Protein AF-A0A017RXI1-F1 (afdb_monomer_lite)

Radius of gyration: 31.97 Å; chains: 1; bounding box: 66×65×91 Å

Secondary structure (DSSP, 8-state):
--HHHHHHHHHHTT--HHHHHHTT--HHHHHHHHHHHHHTT-------------------------------SHHHHHHHHHHHHHHHHHHHHHTGGG-S-----------------SS--S-----S----HHHHHHHH-HHHHHHHHHHS-HHHHHHHHHHHS--TT--GGG---HHHHHHHHHHHHHHHHHHHGGGS-SS-S-SS-----

Foldseek 3Di:
DDPLVVLVVCQLQVDDLVVVVVVVDDSVVSVVSVVVCVVVVNHHPDDDDDDDDDDDDDDDDDDDDDDPDDPDPVPVVVVVVVVVVVVVVVVCVVCVVVDPDDDDDDDDDDDPPPPDDPPDPDDPDDPPPLDQLLVVCVVPNLVVSLVVLVVDDPQSLLVSCVPRPNDPVCVLNVDPDSNVSSVSSSVRSVVVSVVVVVVVPPDPDDPPDDDDD

Sequence (213 aa):
MNKKEQIKNLFKEGKSIEEMVALGFNKKYILQIIRECKNNGLRSNENQIKDDEQLNSKRQIDDQEDRNYEYDGNEQFILNNMNDIEQLLICLKENIQNISDIEFKVKLSWKNGRKKSKKSAKYQINNESIMNPIDFYRDNGVKELEDALYRINLEELKIICKQYAPDPRGYAYKWKDKKKIINYIIQRVGSLAKNGSVFYTVNTFNLDSNQSK

pLDDT: mean 77.75, std 21.09, range [36.59, 97.38]

Structure (mmCIF, N/CA/C/O backbone):
data_AF-A0A017RXI1-F1
#
_entry.id   AF-A0A017RXI1-F1
#
loop_
_atom_site.group_PDB
_atom_site.id
_atom_site.type_symbol
_atom_site.label_atom_id
_atom_site.label_alt_id
_atom_site.label_comp_id
_atom_site.label_asym_id
_atom_site.label_entity_id
_atom_site.label_seq_id
_atom_site.pdbx_PDB_ins_code
_atom_site.Cartn_x
_atom_site.Cartn_y
_atom_site.Cartn_z
_atom_site.occupancy
_atom_site.B_iso_or_equiv
_atom_site.auth_seq_id
_atom_site.auth_comp_id
_atom_site.auth_asym_id
_atom_site.auth_atom_id
_atom_site.pdbx_PDB_model_num
ATOM 1 N N . MET A 1 1 ? 30.955 19.038 -44.070 1.00 64.81 1 MET A N 1
ATOM 2 C CA . MET A 1 1 ? 31.186 19.097 -42.609 1.00 64.81 1 MET A CA 1
ATOM 3 C C . MET A 1 1 ? 29.886 18.731 -41.908 1.00 64.81 1 MET A C 1
ATOM 5 O O . MET A 1 1 ? 28.859 19.308 -42.250 1.00 64.81 1 MET A O 1
ATOM 9 N N . ASN A 1 2 ? 29.880 17.732 -41.024 1.00 92.19 2 ASN A N 1
ATOM 10 C CA . ASN A 1 2 ? 28.644 17.264 -40.392 1.00 92.19 2 ASN A CA 1
ATOM 11 C C . ASN A 1 2 ? 28.250 18.196 -39.232 1.00 92.19 2 ASN A C 1
ATOM 13 O O . ASN A 1 2 ? 29.095 18.540 -38.405 1.00 92.19 2 ASN A O 1
ATOM 17 N N . LYS A 1 3 ? 26.965 18.566 -39.126 1.00 91.69 3 LYS A N 1
ATOM 18 C CA . LYS A 1 3 ? 26.442 19.417 -38.037 1.00 91.69 3 LYS A CA 1
ATOM 19 C C . LYS A 1 3 ? 26.792 18.858 -36.653 1.00 91.69 3 LYS A C 1
ATOM 21 O O . LYS A 1 3 ? 27.072 19.615 -35.729 1.00 91.69 3 LYS A O 1
ATOM 26 N N . LYS A 1 4 ? 26.836 17.526 -36.523 1.00 94.00 4 LYS A N 1
ATOM 27 C CA . LYS A 1 4 ? 27.230 16.844 -35.283 1.00 94.00 4 LYS A CA 1
ATOM 28 C C . LYS A 1 4 ? 28.680 17.130 -34.881 1.00 94.00 4 LYS A C 1
ATOM 30 O O . LYS A 1 4 ? 28.955 17.329 -33.704 1.00 94.00 4 LYS A O 1
ATOM 35 N N . GLU A 1 5 ? 29.605 17.141 -35.835 1.00 93.94 5 GLU A N 1
ATOM 36 C CA . GLU A 1 5 ? 31.030 17.387 -35.571 1.00 93.94 5 GLU A CA 1
ATOM 37 C C . GLU A 1 5 ? 31.295 18.852 -35.237 1.00 93.94 5 GLU A C 1
ATOM 39 O O . GLU A 1 5 ? 32.070 19.140 -34.331 1.00 93.94 5 GLU A O 1
ATOM 44 N N . GLN A 1 6 ? 30.585 19.767 -35.900 1.00 94.69 6 GLN A N 1
ATOM 45 C CA . GLN A 1 6 ? 30.659 21.197 -35.604 1.00 94.69 6 GLN A CA 1
ATOM 46 C C . GLN A 1 6 ? 30.252 21.485 -34.153 1.00 94.69 6 GLN A C 1
ATOM 48 O O . GLN A 1 6 ? 31.005 22.127 -33.431 1.00 94.69 6 GLN A O 1
ATOM 53 N N . ILE A 1 7 ? 29.131 20.924 -33.684 1.00 94.69 7 ILE A N 1
ATOM 54 C CA . ILE A 1 7 ? 28.685 21.073 -32.286 1.00 94.69 7 ILE A CA 1
ATOM 55 C C . ILE A 1 7 ? 29.701 20.469 -31.305 1.00 94.69 7 ILE A C 1
ATOM 57 O O . ILE A 1 7 ? 29.968 21.053 -30.258 1.00 94.69 7 ILE A O 1
ATOM 61 N N . LYS A 1 8 ? 30.308 19.320 -31.636 1.00 94.62 8 LYS A N 1
ATOM 62 C CA . LYS A 1 8 ? 31.349 18.708 -30.792 1.00 94.62 8 LYS A CA 1
ATOM 63 C C . LYS A 1 8 ? 32.588 19.591 -30.657 1.00 94.62 8 LYS A C 1
ATOM 65 O O . LYS A 1 8 ? 33.155 19.644 -29.571 1.00 94.62 8 LYS A O 1
ATOM 70 N N . ASN A 1 9 ? 33.007 20.248 -31.735 1.00 94.31 9 ASN A N 1
ATOM 71 C CA . ASN A 1 9 ? 34.160 21.143 -31.711 1.00 94.31 9 ASN A CA 1
ATOM 72 C C . ASN A 1 9 ? 33.849 22.418 -30.922 1.00 94.31 9 ASN A C 1
ATOM 74 O O . ASN A 1 9 ? 34.591 22.729 -30.000 1.00 94.31 9 ASN A O 1
ATOM 78 N N . LEU A 1 10 ? 32.694 23.050 -31.164 1.00 94.31 10 LEU A N 1
ATOM 79 C CA . LEU A 1 10 ? 32.250 24.225 -30.399 1.00 94.31 10 LEU A CA 1
ATOM 80 C C . LEU A 1 10 ? 32.143 23.922 -28.895 1.00 94.31 10 LEU A C 1
ATOM 82 O O . LEU A 1 10 ? 32.497 24.750 -28.065 1.00 94.31 10 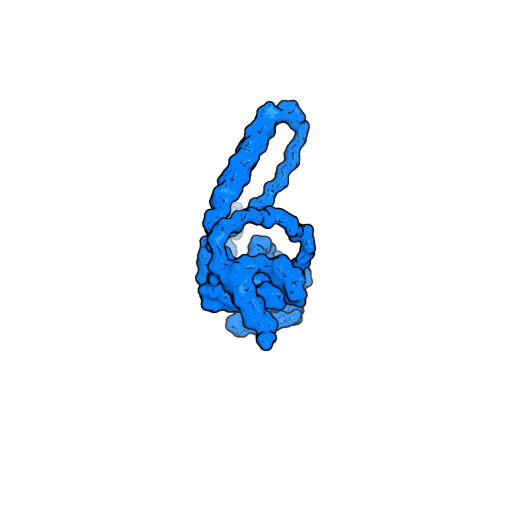LEU A O 1
ATOM 86 N N . PHE A 1 11 ? 31.695 22.716 -28.531 1.00 93.06 11 PHE A N 1
ATOM 87 C CA . PHE A 1 11 ? 31.640 22.285 -27.133 1.00 93.06 11 PHE A CA 1
ATOM 88 C C . PHE A 1 11 ? 33.032 22.067 -26.517 1.00 93.06 11 PHE A C 1
ATOM 90 O O . PHE A 1 11 ? 33.241 22.355 -25.340 1.00 93.06 11 PHE A O 1
ATOM 97 N N . LYS A 1 12 ? 34.001 21.565 -27.293 1.00 92.75 12 LYS A N 1
ATOM 98 C CA . LYS A 1 12 ? 35.401 21.456 -26.845 1.00 92.75 12 LYS A CA 1
ATOM 99 C C . LYS A 1 12 ? 36.058 22.825 -26.672 1.00 92.75 12 LYS A C 1
ATOM 101 O O . LYS A 1 12 ? 36.902 22.961 -25.794 1.00 92.75 12 LYS A O 1
ATOM 106 N N . GLU A 1 13 ? 35.655 23.792 -27.492 1.00 91.81 13 GLU A N 1
ATOM 107 C CA . GLU A 1 13 ? 36.077 25.196 -27.449 1.00 91.81 13 GLU A CA 1
ATOM 108 C C . GLU A 1 13 ? 35.447 25.993 -26.292 1.00 91.81 13 GLU A C 1
ATOM 110 O O . GLU A 1 13 ? 35.768 27.164 -26.156 1.00 91.81 13 GLU A O 1
ATOM 115 N N . GLY A 1 14 ? 34.564 25.395 -25.478 1.00 90.81 14 GLY A N 1
ATOM 116 C CA . GLY A 1 14 ? 33.978 26.054 -24.299 1.00 90.81 14 GLY A CA 1
ATOM 117 C C . GLY A 1 14 ? 32.699 26.853 -24.562 1.00 90.81 14 GLY A C 1
ATOM 118 O O . GLY A 1 14 ? 32.078 27.345 -23.627 1.00 90.81 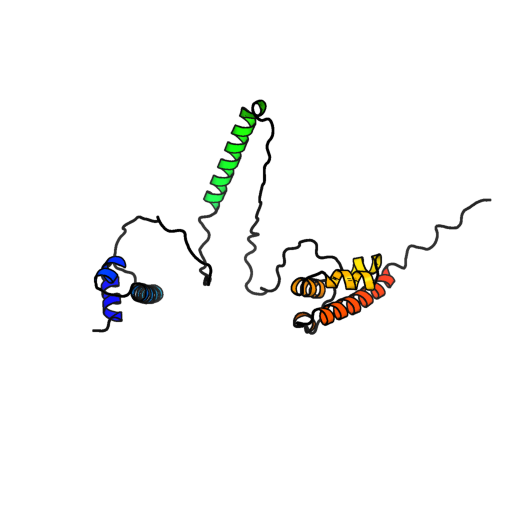14 GLY A O 1
ATOM 119 N N . LYS A 1 15 ? 32.226 26.922 -25.814 1.00 92.88 15 LYS A N 1
ATOM 120 C CA . LYS A 1 15 ? 31.052 27.739 -26.156 1.00 92.88 15 LYS A CA 1
ATOM 121 C C . LYS A 1 15 ? 29.802 27.359 -25.368 1.00 92.88 15 LYS A C 1
ATOM 123 O O . LYS A 1 15 ? 29.512 26.174 -25.154 1.00 92.88 15 LYS A O 1
ATOM 128 N N . SER A 1 16 ? 29.017 28.370 -25.005 1.00 94.62 16 SER A N 1
ATOM 129 C CA . SER A 1 16 ? 27.749 28.173 -24.301 1.00 94.62 16 SER A CA 1
ATOM 130 C C . SER A 1 16 ? 26.668 27.613 -25.233 1.00 94.62 16 SER A C 1
ATOM 132 O O . SER A 1 16 ? 26.767 27.650 -26.465 1.00 94.62 16 SER A O 1
ATOM 134 N N . ILE A 1 17 ? 25.597 27.066 -24.653 1.00 94.19 17 ILE A N 1
ATOM 135 C CA . ILE A 1 17 ? 24.475 26.530 -25.439 1.00 94.19 17 ILE A CA 1
ATOM 136 C C . ILE A 1 17 ? 23.791 27.671 -26.203 1.00 94.19 17 ILE A C 1
ATOM 138 O O . ILE A 1 17 ? 23.374 27.485 -27.346 1.00 94.19 17 ILE A O 1
ATOM 142 N N . GLU A 1 18 ? 23.703 28.847 -25.590 1.00 94.56 18 GLU A N 1
ATOM 143 C CA . GLU A 1 18 ? 23.117 30.064 -26.141 1.00 94.56 18 GLU A CA 1
ATOM 144 C C . GLU A 1 18 ? 23.884 30.532 -27.385 1.00 94.56 18 GLU A C 1
ATOM 146 O O . GLU A 1 18 ? 23.270 30.816 -28.415 1.00 94.56 18 GLU A O 1
ATOM 151 N N . GLU A 1 19 ? 25.219 30.515 -27.338 1.00 94.38 19 GLU A N 1
ATOM 152 C CA . GLU A 1 19 ? 26.075 30.846 -28.483 1.00 94.38 19 GLU A CA 1
ATOM 153 C C . GLU A 1 19 ? 25.891 29.862 -29.641 1.00 94.38 19 GLU A C 1
ATOM 155 O O . GLU A 1 19 ? 25.806 30.261 -30.803 1.00 94.38 19 GLU A O 1
ATOM 160 N N . MET A 1 20 ? 25.774 28.564 -29.346 1.00 95.44 20 MET A N 1
ATOM 161 C CA . MET A 1 20 ? 25.510 27.558 -30.379 1.00 95.44 20 MET A CA 1
ATOM 162 C C . MET A 1 20 ? 24.120 27.731 -31.005 1.00 95.44 20 MET A C 1
ATOM 164 O O . MET A 1 20 ? 23.952 27.508 -32.204 1.00 95.44 20 MET A O 1
ATOM 168 N N . VAL A 1 21 ? 23.116 28.152 -30.231 1.00 95.69 21 VAL A N 1
ATOM 169 C CA . VAL A 1 21 ? 21.784 28.466 -30.770 1.00 95.69 21 VAL A CA 1
ATOM 170 C C . VAL A 1 21 ? 21.836 29.705 -31.665 1.00 95.69 21 VAL A C 1
ATOM 172 O O . VAL A 1 21 ? 21.233 29.691 -32.739 1.00 95.69 21 VAL A O 1
ATOM 175 N N . ALA A 1 22 ? 22.604 30.733 -31.289 1.00 95.50 22 ALA A N 1
ATOM 176 C CA . ALA A 1 22 ? 22.806 31.929 -32.110 1.00 95.50 22 ALA A CA 1
ATOM 177 C C . ALA A 1 22 ? 23.480 31.619 -33.462 1.00 95.50 22 ALA A C 1
ATOM 179 O O . ALA A 1 22 ? 23.186 32.267 -34.464 1.00 95.50 22 ALA A O 1
ATOM 180 N N . LEU A 1 23 ? 24.312 30.572 -33.523 1.00 94.25 23 LEU A N 1
ATOM 181 C CA . LEU A 1 23 ? 24.906 30.049 -34.762 1.00 94.25 23 LEU A CA 1
ATOM 182 C C . LEU A 1 23 ? 23.923 29.240 -35.637 1.00 94.25 23 LEU A C 1
ATOM 184 O O . LEU A 1 23 ? 24.313 28.706 -36.675 1.00 94.25 23 LEU A O 1
ATOM 188 N N . GLY A 1 24 ? 22.651 29.137 -35.240 1.00 94.88 24 GLY A N 1
ATOM 189 C CA . GLY A 1 24 ? 21.586 28.501 -36.020 1.00 94.88 24 GLY A CA 1
ATOM 190 C C . GLY A 1 24 ? 21.387 27.008 -35.744 1.00 94.88 24 GLY A C 1
ATOM 191 O O . GLY A 1 24 ? 20.672 26.332 -36.491 1.00 94.88 24 GLY A O 1
ATOM 192 N N . PHE A 1 25 ? 21.993 26.457 -34.688 1.00 96.12 25 PHE A N 1
ATOM 193 C CA . PHE A 1 25 ? 21.765 25.066 -34.294 1.00 96.12 25 PHE A CA 1
ATOM 194 C C . PHE A 1 25 ? 20.513 24.921 -33.415 1.00 96.12 25 PHE A C 1
ATOM 196 O O . PHE A 1 25 ? 20.190 25.760 -32.578 1.00 96.12 25 PHE A O 1
ATOM 203 N N . ASN A 1 26 ? 19.793 23.806 -33.571 1.00 96.75 26 ASN A N 1
ATOM 204 C CA . ASN A 1 26 ? 18.616 23.526 -32.753 1.00 96.75 26 ASN A CA 1
ATOM 205 C C . ASN A 1 26 ? 19.021 23.173 -31.307 1.00 96.75 26 ASN A C 1
ATOM 207 O O . ASN A 1 26 ? 19.780 22.226 -31.092 1.00 96.75 26 ASN A O 1
ATOM 211 N N . LYS A 1 27 ? 18.451 23.873 -30.316 1.00 95.75 27 LYS A N 1
ATOM 212 C CA . LYS A 1 27 ? 18.748 23.691 -28.880 1.00 95.75 27 LYS A CA 1
ATOM 213 C C . LYS A 1 27 ? 18.628 22.238 -28.407 1.00 95.75 27 LYS A C 1
ATOM 215 O O . LYS A 1 27 ? 19.501 21.749 -27.693 1.00 95.75 27 LYS A O 1
ATOM 220 N N . LYS A 1 28 ? 17.580 21.520 -28.829 1.00 95.75 28 LYS A N 1
ATOM 221 C CA . LYS A 1 28 ? 17.360 20.113 -28.447 1.00 95.75 28 LYS A CA 1
ATOM 222 C C . LYS A 1 28 ? 18.468 19.211 -28.997 1.00 95.75 28 LYS A C 1
ATOM 224 O O . LYS A 1 28 ? 18.938 18.316 -28.300 1.00 95.75 28 LYS A O 1
ATOM 229 N N . TYR A 1 29 ? 18.912 19.484 -30.222 1.00 95.50 29 TYR A N 1
ATOM 230 C CA . TYR A 1 29 ? 19.981 18.736 -30.881 1.00 95.50 29 TYR A CA 1
ATOM 231 C C . TYR A 1 29 ? 21.357 19.000 -30.250 1.00 95.50 29 TYR A C 1
ATOM 233 O O . TYR A 1 29 ? 22.118 18.058 -30.030 1.00 95.50 29 TYR A O 1
ATOM 241 N N . ILE A 1 30 ? 21.645 20.253 -29.877 1.00 94.62 30 ILE A N 1
ATOM 242 C CA . ILE A 1 30 ? 22.856 20.622 -29.124 1.00 94.62 30 ILE A CA 1
ATOM 243 C C . ILE A 1 30 ? 22.914 19.850 -27.799 1.00 94.62 30 ILE A C 1
ATOM 245 O O . ILE A 1 30 ? 23.899 19.167 -27.524 1.00 94.62 30 ILE A O 1
ATOM 249 N N . LEU A 1 31 ? 21.835 19.896 -27.008 1.00 94.50 31 LEU A N 1
ATOM 250 C CA . LEU A 1 31 ? 21.751 19.210 -25.715 1.00 94.50 31 LEU A CA 1
ATOM 251 C C . LEU A 1 31 ? 21.968 17.6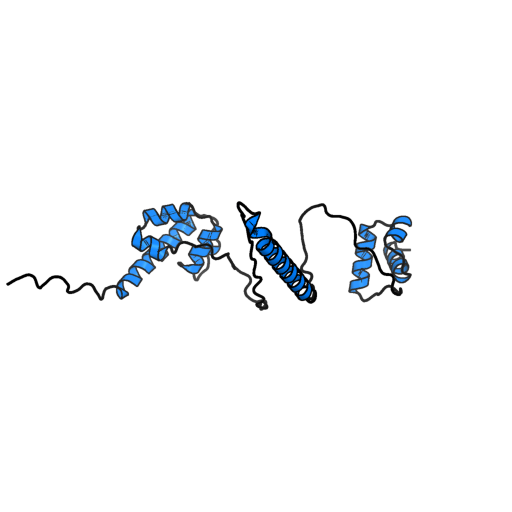97 -25.840 1.00 94.50 31 LEU A C 1
ATOM 253 O O . LEU A 1 31 ? 22.676 17.109 -25.022 1.00 94.50 31 LEU A O 1
ATOM 257 N N . GLN A 1 32 ? 21.398 17.073 -26.874 1.00 95.06 32 GLN A N 1
ATOM 258 C CA . GLN A 1 32 ? 21.593 15.651 -27.147 1.00 95.06 32 GLN A CA 1
ATOM 259 C C . GLN A 1 32 ? 23.070 15.324 -27.411 1.00 95.06 32 GLN A C 1
ATOM 261 O O . GLN A 1 32 ? 23.611 14.402 -26.802 1.00 95.06 32 GLN A O 1
ATOM 266 N N . ILE A 1 33 ? 23.741 16.101 -28.266 1.00 93.50 33 ILE A N 1
ATOM 267 C CA . ILE A 1 33 ? 25.153 15.872 -28.603 1.00 93.50 33 ILE A CA 1
ATOM 268 C C . ILE A 1 33 ? 26.060 16.116 -27.392 1.00 93.50 33 ILE A C 1
ATOM 270 O O . ILE A 1 33 ? 26.969 15.326 -27.150 1.00 93.50 33 ILE A O 1
ATOM 274 N N . ILE A 1 34 ? 25.799 17.156 -26.596 1.00 92.75 34 ILE A N 1
ATOM 275 C CA . ILE A 1 34 ? 26.555 17.427 -25.364 1.00 92.75 34 ILE A CA 1
ATOM 276 C C . ILE A 1 34 ? 26.401 16.270 -24.368 1.00 92.75 34 ILE A C 1
ATOM 278 O O . ILE A 1 34 ? 27.382 15.853 -23.749 1.00 92.75 34 ILE A O 1
ATOM 282 N N . ARG A 1 35 ? 25.195 15.703 -24.236 1.00 92.44 35 ARG A N 1
ATOM 283 C CA . ARG A 1 35 ? 24.936 14.534 -23.380 1.00 92.44 35 ARG A CA 1
ATOM 284 C C . ARG A 1 35 ? 25.738 13.314 -23.838 1.00 92.44 35 ARG A C 1
ATOM 286 O O . ARG A 1 35 ? 26.369 12.658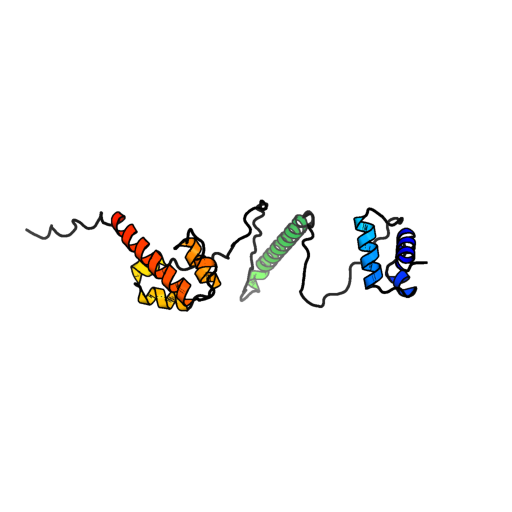 -23.014 1.00 92.44 35 ARG A O 1
ATOM 293 N N . GLU A 1 36 ? 25.777 13.057 -25.147 1.00 91.94 36 GLU A N 1
ATOM 294 C CA . GLU A 1 36 ? 26.611 12.000 -25.735 1.00 91.94 36 GLU A CA 1
ATOM 295 C C . GLU A 1 36 ? 28.112 12.241 -25.495 1.00 91.94 36 GLU A C 1
ATOM 297 O O . GLU A 1 36 ? 28.851 11.295 -25.229 1.00 91.94 36 GLU A O 1
ATOM 302 N N . CYS A 1 37 ? 28.586 13.489 -25.559 1.00 88.50 37 CYS A N 1
ATOM 303 C CA . CYS A 1 37 ? 29.982 13.825 -25.269 1.00 88.50 37 CYS A CA 1
ATOM 304 C C . CYS A 1 37 ? 30.343 13.575 -23.799 1.00 88.50 37 CYS A C 1
ATOM 306 O O . CYS A 1 37 ? 31.356 12.931 -23.527 1.00 88.50 37 CYS A O 1
ATOM 308 N N . LYS A 1 38 ? 29.494 14.010 -22.858 1.00 86.69 38 LYS A N 1
ATOM 309 C CA . LYS A 1 38 ? 29.720 13.821 -21.415 1.00 86.69 38 LYS A CA 1
ATOM 310 C C . LYS A 1 38 ? 29.751 12.342 -21.022 1.00 86.69 38 LYS A C 1
ATOM 312 O O . LYS A 1 38 ? 30.625 11.942 -20.259 1.00 86.69 38 LYS A O 1
ATOM 317 N N . ASN A 1 39 ? 28.865 11.525 -21.594 1.00 83.62 39 ASN A N 1
ATOM 318 C CA . ASN A 1 39 ? 28.847 10.077 -21.352 1.00 83.62 39 ASN A CA 1
ATOM 319 C C . ASN A 1 39 ? 30.113 9.369 -21.864 1.00 83.62 39 ASN A C 1
ATOM 321 O O . ASN A 1 39 ? 30.503 8.345 -21.316 1.00 83.62 39 ASN A O 1
ATOM 325 N N . ASN A 1 40 ? 30.774 9.934 -22.877 1.00 83.44 40 ASN A N 1
ATOM 326 C CA . ASN A 1 40 ? 32.019 9.414 -23.444 1.00 83.44 40 ASN A CA 1
ATOM 327 C C . ASN A 1 40 ? 33.281 10.034 -22.811 1.00 83.44 40 ASN A C 1
ATOM 329 O O . ASN A 1 40 ? 34.369 9.910 -23.367 1.00 83.44 40 ASN A O 1
ATOM 333 N N . GLY A 1 41 ? 33.150 10.737 -21.680 1.00 78.19 41 GLY A N 1
ATOM 334 C CA . GLY A 1 41 ? 34.286 11.311 -20.953 1.00 78.19 41 GLY A CA 1
ATOM 335 C C . GLY A 1 41 ? 34.918 12.548 -21.602 1.00 78.19 41 GLY A C 1
ATOM 336 O O . GLY A 1 41 ? 35.956 13.011 -21.133 1.00 78.19 41 GLY A O 1
ATOM 337 N N . LEU A 1 42 ? 34.304 13.124 -22.642 1.00 75.38 42 LEU A N 1
ATOM 338 C CA . LEU A 1 42 ? 34.735 14.405 -23.204 1.00 75.38 42 LEU A CA 1
ATOM 339 C C . LEU A 1 42 ? 34.305 15.539 -22.270 1.00 75.38 42 LEU A C 1
ATOM 341 O O . LEU A 1 42 ? 33.118 15.860 -22.168 1.00 75.38 42 LEU A O 1
ATOM 345 N N . ARG A 1 43 ? 35.280 16.147 -21.594 1.00 74.25 43 ARG A N 1
ATOM 346 C CA . ARG A 1 43 ? 35.095 17.376 -20.817 1.00 74.25 43 ARG A CA 1
ATOM 347 C C . ARG A 1 43 ? 35.404 18.582 -21.704 1.00 74.25 43 ARG A C 1
ATOM 349 O O . ARG A 1 43 ? 36.327 18.525 -22.514 1.00 74.25 43 ARG A O 1
ATOM 356 N N . SER A 1 44 ? 34.600 19.635 -21.585 1.00 73.12 44 SER A N 1
ATOM 357 C CA . SER A 1 44 ? 34.909 20.937 -22.176 1.00 73.12 44 SER A CA 1
ATOM 358 C C . SER A 1 44 ? 36.171 21.484 -21.510 1.00 73.12 44 SER A C 1
ATOM 360 O O . SER A 1 44 ? 36.333 21.359 -20.293 1.00 73.12 44 SER A O 1
ATOM 362 N N . ASN A 1 45 ? 37.072 22.058 -22.301 1.00 60.53 45 ASN A N 1
ATOM 363 C CA . ASN A 1 45 ? 38.230 22.762 -21.771 1.00 60.53 45 ASN A CA 1
ATOM 364 C C . ASN A 1 45 ? 37.768 24.145 -21.332 1.00 60.53 45 ASN A C 1
ATOM 366 O O . ASN A 1 45 ? 37.964 25.097 -22.072 1.00 60.53 45 ASN A O 1
ATOM 370 N N . GLU A 1 46 ? 37.140 24.272 -20.165 1.00 56.78 46 GLU A N 1
ATOM 371 C CA . GLU A 1 46 ? 37.041 25.599 -19.568 1.00 56.78 46 GLU A CA 1
ATOM 372 C C . GLU A 1 46 ? 36.955 25.584 -18.048 1.00 56.78 46 GLU A C 1
ATOM 374 O O . GLU A 1 46 ? 36.231 24.806 -17.420 1.00 56.78 46 GLU A O 1
ATOM 379 N N . ASN A 1 47 ? 37.801 26.452 -17.500 1.00 44.03 47 ASN A N 1
ATOM 380 C CA . ASN A 1 47 ? 37.931 26.797 -16.105 1.00 44.03 47 ASN A CA 1
ATOM 381 C C . ASN A 1 47 ? 36.651 27.471 -15.602 1.00 44.03 47 ASN A C 1
ATOM 383 O O . ASN A 1 47 ? 35.963 28.163 -16.342 1.00 44.03 47 ASN A O 1
ATOM 387 N N . GLN A 1 48 ? 36.397 27.258 -14.313 1.00 50.44 48 GLN A N 1
ATOM 388 C CA . GLN A 1 48 ? 35.462 27.968 -13.440 1.00 50.44 48 GLN A CA 1
ATOM 389 C C . GLN A 1 48 ? 34.913 29.295 -13.988 1.00 50.44 48 GLN A C 1
ATOM 391 O O . GLN A 1 48 ? 35.629 30.292 -13.978 1.00 50.44 48 GLN A O 1
ATOM 396 N N . ILE A 1 49 ? 33.611 29.339 -14.276 1.00 37.16 49 ILE A N 1
ATOM 397 C CA . ILE A 1 49 ? 32.782 30.519 -14.012 1.00 37.16 49 ILE A CA 1
ATOM 398 C C . ILE A 1 49 ? 31.475 30.030 -13.378 1.00 37.16 49 ILE A C 1
ATOM 400 O O . ILE A 1 49 ? 30.849 29.077 -13.845 1.00 37.16 49 ILE A O 1
ATOM 404 N N . LYS A 1 50 ? 31.180 30.628 -12.225 1.00 46.59 50 LYS A N 1
ATOM 405 C CA . LYS A 1 50 ? 30.022 30.405 -11.365 1.00 46.59 50 LYS A CA 1
ATOM 406 C C . LYS A 1 50 ? 28.790 31.142 -11.912 1.00 46.59 50 LYS A C 1
ATOM 408 O O . LYS A 1 50 ? 28.932 32.036 -12.736 1.00 46.59 50 LYS A O 1
ATOM 413 N N . ASP A 1 51 ? 27.652 30.784 -11.321 1.00 40.53 51 ASP A N 1
ATOM 414 C CA . ASP A 1 51 ? 26.404 31.553 -11.225 1.00 40.53 51 ASP A CA 1
ATOM 415 C C . ASP A 1 51 ? 25.444 31.479 -12.429 1.00 40.53 51 ASP A C 1
ATOM 417 O O . ASP A 1 51 ? 25.730 31.923 -13.534 1.00 40.53 51 ASP A O 1
ATOM 421 N N . ASP A 1 52 ? 24.299 30.812 -12.235 1.00 36.59 52 ASP A N 1
ATOM 422 C CA . ASP A 1 52 ? 23.030 31.483 -11.896 1.00 36.59 52 ASP A CA 1
ATOM 423 C C . ASP A 1 52 ? 21.846 30.506 -12.039 1.00 36.59 52 ASP A C 1
ATOM 425 O O . ASP A 1 52 ? 21.271 30.288 -13.108 1.00 36.59 52 ASP A O 1
ATOM 429 N N . GLU A 1 53 ? 21.463 29.899 -10.915 1.00 44.62 53 GLU A N 1
ATOM 430 C CA . GLU A 1 53 ? 20.191 29.194 -10.749 1.00 44.62 53 GLU A CA 1
ATOM 431 C C . GLU A 1 53 ? 19.098 30.203 -10.378 1.00 44.62 53 GLU A C 1
ATOM 433 O O . GLU A 1 53 ? 18.829 30.391 -9.198 1.00 44.62 53 GLU A O 1
ATOM 438 N N . GLN A 1 54 ? 18.421 30.814 -11.358 1.00 45.88 54 GLN A N 1
ATOM 439 C CA . GLN A 1 54 ? 17.052 31.325 -11.176 1.00 45.88 54 GLN A CA 1
ATOM 440 C C . GLN A 1 54 ? 16.228 31.244 -12.476 1.00 45.88 54 GLN A C 1
ATOM 442 O O . GLN A 1 54 ? 16.737 31.435 -13.573 1.00 45.88 54 GLN A O 1
ATOM 447 N N . LEU A 1 55 ? 14.918 31.011 -12.298 1.00 39.53 55 LEU A N 1
ATOM 448 C CA . LEU A 1 55 ? 13.817 30.972 -13.281 1.00 39.53 55 LEU A CA 1
ATOM 449 C C . LEU A 1 55 ? 13.662 29.707 -14.152 1.00 39.53 55 LEU A C 1
ATOM 451 O O . LEU A 1 55 ? 14.108 29.642 -15.292 1.00 39.53 55 LEU A O 1
ATOM 455 N N . ASN A 1 56 ? 12.816 28.766 -13.715 1.00 37.25 56 ASN A N 1
ATOM 456 C CA . ASN A 1 56 ? 11.389 28.803 -14.088 1.00 37.25 56 ASN A CA 1
ATOM 457 C C . ASN A 1 56 ? 10.619 27.556 -13.626 1.00 37.25 56 ASN A C 1
ATOM 459 O O . ASN A 1 56 ? 10.774 26.446 -14.134 1.00 37.25 56 ASN A O 1
ATOM 463 N N . SER A 1 57 ? 9.680 27.792 -12.721 1.00 44.56 57 SER A N 1
ATOM 464 C CA . SER A 1 57 ? 8.610 26.891 -12.321 1.00 44.56 57 SER A CA 1
ATOM 465 C C . SER A 1 57 ? 7.405 27.040 -13.260 1.00 44.56 57 SER A C 1
ATOM 467 O O . SER A 1 57 ? 6.578 27.923 -13.060 1.00 44.56 57 SER A O 1
ATOM 469 N N . LYS A 1 58 ? 7.264 26.155 -14.263 1.00 44.72 58 LYS A N 1
ATOM 470 C CA . LYS A 1 58 ? 5.959 25.641 -14.757 1.00 44.72 58 LYS A CA 1
ATOM 471 C C . LYS A 1 58 ? 6.107 24.690 -15.954 1.00 44.72 58 LYS A C 1
ATOM 473 O O . LYS A 1 58 ? 6.315 25.144 -17.072 1.00 44.72 58 LYS A O 1
ATOM 478 N N . ARG A 1 59 ? 5.841 23.399 -15.714 1.00 39.72 59 ARG A N 1
ATOM 479 C CA . ARG A 1 59 ? 4.866 22.520 -16.411 1.00 39.72 59 ARG A CA 1
ATOM 480 C C . ARG A 1 59 ? 5.341 21.060 -16.462 1.00 39.72 59 ARG A C 1
ATOM 482 O O . ARG A 1 59 ? 6.391 20.764 -17.005 1.00 39.72 59 ARG A O 1
ATOM 489 N N . GLN A 1 60 ? 4.445 20.207 -15.958 1.00 40.62 60 GLN A N 1
ATOM 490 C CA . GLN A 1 60 ? 4.096 18.868 -16.448 1.00 40.62 60 GLN A CA 1
ATOM 491 C C . GLN A 1 60 ? 5.150 17.753 -16.340 1.00 40.62 60 GLN A C 1
ATOM 493 O O . GLN A 1 60 ? 6.029 17.592 -17.174 1.00 40.62 60 GLN A O 1
ATOM 498 N N . ILE A 1 61 ? 4.980 16.979 -15.264 1.00 50.56 61 ILE A N 1
ATOM 499 C CA . ILE A 1 61 ? 4.826 15.513 -15.232 1.00 50.56 61 ILE A CA 1
ATOM 500 C C . ILE A 1 61 ? 4.929 14.854 -16.623 1.00 50.56 61 ILE A C 1
ATOM 502 O O . ILE A 1 61 ? 3.986 14.947 -17.400 1.00 50.56 61 ILE A O 1
ATOM 506 N N . ASP A 1 62 ? 6.066 14.229 -16.925 1.00 45.56 62 ASP A N 1
ATOM 507 C CA . ASP A 1 62 ? 6.178 12.785 -17.189 1.00 45.56 62 ASP A CA 1
ATOM 508 C C . ASP A 1 62 ? 7.655 12.393 -17.406 1.00 45.56 62 ASP A C 1
ATOM 510 O O . ASP A 1 62 ? 8.462 13.173 -17.913 1.00 45.56 62 ASP A O 1
ATOM 514 N N . ASP A 1 63 ? 7.986 11.177 -16.968 1.00 49.38 63 ASP A N 1
ATOM 515 C CA . ASP A 1 63 ? 9.234 10.431 -17.184 1.00 49.38 63 ASP A CA 1
ATOM 516 C C . ASP A 1 63 ? 10.529 10.969 -16.540 1.00 49.38 63 ASP A C 1
ATOM 518 O O . ASP A 1 63 ? 11.460 11.441 -17.198 1.00 49.38 63 ASP A O 1
ATOM 522 N N . GLN A 1 64 ? 10.652 10.789 -15.216 1.00 44.44 64 GLN A N 1
ATOM 523 C CA . GLN A 1 64 ? 11.964 10.790 -14.560 1.00 44.44 64 GLN A CA 1
ATOM 524 C C . GLN A 1 64 ? 12.627 9.412 -14.654 1.00 44.44 64 GLN A C 1
ATOM 526 O O . GLN A 1 64 ? 12.315 8.489 -13.906 1.00 44.44 64 GLN A O 1
ATOM 531 N N . GLU A 1 65 ? 13.600 9.325 -15.560 1.00 43.28 65 GLU A N 1
ATOM 532 C CA . GLU A 1 65 ? 14.704 8.371 -15.499 1.00 43.28 65 GLU A CA 1
ATOM 533 C C . GLU A 1 65 ? 15.442 8.504 -14.155 1.00 43.28 65 GLU A C 1
ATOM 535 O O . GLU A 1 65 ? 15.866 9.599 -13.768 1.00 43.28 65 GLU A O 1
ATOM 540 N N . ASP A 1 66 ? 15.614 7.366 -13.478 1.00 47.47 66 ASP A N 1
ATOM 541 C CA . ASP A 1 66 ? 16.394 7.169 -12.257 1.00 47.47 66 ASP A CA 1
ATOM 542 C C . ASP A 1 66 ? 17.812 7.762 -12.378 1.00 47.47 66 ASP A C 1
ATOM 544 O O . ASP A 1 66 ? 18.763 7.107 -12.815 1.00 47.47 66 ASP A O 1
ATOM 548 N N . ARG A 1 67 ? 17.984 9.011 -11.937 1.00 45.50 67 ARG A N 1
ATOM 549 C CA . ARG A 1 67 ? 19.293 9.557 -11.571 1.00 45.50 67 ARG A CA 1
ATOM 550 C C . ARG A 1 67 ? 19.501 9.360 -10.074 1.00 45.50 67 ARG A C 1
ATOM 552 O O . ARG A 1 67 ? 18.865 10.020 -9.258 1.00 45.50 67 ARG A O 1
ATOM 559 N N . ASN A 1 68 ? 20.417 8.455 -9.731 1.00 42.47 68 ASN A N 1
ATOM 560 C CA . ASN A 1 68 ? 21.019 8.369 -8.402 1.00 42.47 68 ASN A CA 1
ATOM 561 C C . ASN A 1 68 ? 21.719 9.700 -8.093 1.00 42.47 68 ASN A C 1
ATOM 563 O O . ASN A 1 68 ? 22.837 9.928 -8.548 1.00 42.47 68 ASN A O 1
ATOM 567 N N . TYR A 1 69 ? 21.050 10.573 -7.345 1.00 42.84 69 TYR A N 1
ATOM 568 C CA . TYR A 1 69 ? 21.696 11.691 -6.672 1.00 42.84 69 TYR A CA 1
ATOM 569 C C . TYR A 1 69 ? 22.324 11.178 -5.377 1.00 42.84 69 TYR A C 1
ATOM 571 O O . TYR A 1 69 ? 21.662 10.550 -4.549 1.00 42.84 69 TYR A O 1
ATOM 579 N N . GLU A 1 70 ? 23.621 11.420 -5.242 1.00 43.00 70 GLU A N 1
ATOM 580 C CA . GLU A 1 70 ? 24.392 11.196 -4.027 1.00 43.00 70 GLU A CA 1
ATOM 581 C C . GLU A 1 70 ? 23.878 12.166 -2.949 1.00 43.00 70 GLU A C 1
ATOM 583 O O . GLU A 1 70 ? 23.796 13.377 -3.151 1.00 43.00 70 GLU A O 1
ATOM 588 N N . TYR A 1 71 ? 23.375 11.596 -1.857 1.00 49.84 71 TYR A N 1
ATOM 589 C CA . TYR A 1 71 ? 22.456 12.232 -0.914 1.00 49.84 71 TYR A CA 1
ATOM 590 C C . TYR A 1 71 ? 23.235 12.824 0.271 1.00 49.84 71 TYR A C 1
ATOM 592 O O . TYR A 1 71 ? 23.145 12.297 1.373 1.00 49.84 71 TYR A O 1
ATOM 600 N N . ASP A 1 72 ? 24.026 13.875 0.038 1.00 49.03 72 ASP A N 1
ATOM 601 C CA . ASP A 1 72 ? 24.874 14.492 1.084 1.00 49.03 72 ASP A CA 1
ATOM 602 C C . ASP A 1 72 ? 24.391 15.893 1.528 1.00 49.03 72 ASP A C 1
ATOM 604 O O . ASP A 1 72 ? 24.760 16.406 2.574 1.00 49.03 72 ASP A O 1
ATOM 608 N N . GLY A 1 73 ? 23.468 16.520 0.787 1.00 56.62 73 GLY A N 1
ATOM 609 C CA . GLY A 1 73 ? 22.983 17.880 1.089 1.00 56.62 73 GLY A CA 1
ATOM 610 C C . GLY A 1 73 ? 21.814 17.984 2.081 1.00 56.62 73 GLY A C 1
ATOM 611 O O . GLY A 1 73 ? 21.294 19.075 2.300 1.00 56.62 73 GLY A O 1
ATOM 612 N N . ASN A 1 74 ? 21.326 16.871 2.636 1.00 67.81 74 ASN A N 1
ATOM 613 C CA . ASN A 1 74 ? 20.002 16.847 3.271 1.00 67.81 74 ASN A CA 1
ATOM 614 C C . ASN A 1 74 ? 20.023 17.081 4.791 1.00 67.81 74 ASN A C 1
ATOM 616 O O . ASN A 1 74 ? 18.995 17.445 5.355 1.00 67.81 74 ASN A O 1
ATOM 620 N N . GLU A 1 75 ? 21.160 16.879 5.457 1.00 73.81 75 GLU A N 1
ATOM 621 C CA . GLU A 1 75 ? 21.250 16.995 6.918 1.00 73.81 75 GLU A CA 1
ATOM 622 C C . GLU A 1 75 ? 21.221 18.456 7.376 1.00 73.81 75 GLU A C 1
ATOM 624 O O . GLU A 1 75 ? 20.412 18.807 8.231 1.00 73.81 75 GLU A O 1
ATOM 629 N N . GLN A 1 76 ? 21.988 19.336 6.725 1.00 76.19 76 GLN A N 1
ATOM 630 C CA . GLN A 1 76 ? 21.988 20.768 7.043 1.00 76.19 76 GLN A CA 1
ATOM 631 C C . GLN A 1 76 ? 20.615 21.414 6.807 1.00 76.19 76 GLN A C 1
ATOM 633 O O . GLN A 1 76 ? 20.180 22.261 7.581 1.00 76.19 76 GLN A O 1
ATOM 638 N N . PHE A 1 77 ? 19.899 20.981 5.766 1.00 77.88 77 PHE A N 1
ATOM 639 C CA . PHE A 1 77 ? 18.533 21.431 5.500 1.00 77.88 77 PHE A CA 1
ATOM 640 C C . PHE A 1 77 ? 17.562 21.009 6.613 1.00 77.88 77 PHE A C 1
ATOM 642 O O . PHE A 1 77 ? 16.733 21.804 7.050 1.00 77.88 77 PHE A O 1
ATOM 649 N N . ILE A 1 78 ? 17.676 19.769 7.103 1.00 80.31 78 ILE A N 1
ATOM 650 C CA . ILE A 1 78 ? 16.875 19.288 8.237 1.00 80.31 78 ILE A CA 1
ATOM 651 C C . ILE A 1 78 ? 17.220 20.076 9.505 1.00 80.31 78 ILE A C 1
ATOM 653 O O . ILE A 1 78 ? 16.310 20.468 10.232 1.00 80.31 78 ILE A O 1
ATOM 657 N N . LEU A 1 79 ? 18.507 20.338 9.743 1.00 81.19 79 LEU A N 1
ATOM 658 C CA . LEU A 1 79 ? 18.976 21.080 10.910 1.00 81.19 79 LEU A CA 1
ATOM 659 C C . LEU A 1 79 ? 18.433 22.516 10.924 1.00 81.19 79 LEU A C 1
ATOM 661 O O . LEU A 1 79 ? 17.915 22.968 11.942 1.00 81.19 79 LEU A O 1
ATOM 665 N N . ASN A 1 80 ? 18.473 23.201 9.778 1.00 83.38 80 ASN A N 1
ATOM 666 C CA . ASN A 1 80 ? 17.935 24.553 9.641 1.00 83.38 80 ASN A CA 1
ATOM 667 C C . ASN A 1 80 ? 16.416 24.582 9.896 1.00 83.38 80 ASN A C 1
ATOM 669 O O . ASN A 1 80 ? 15.945 25.407 10.671 1.00 83.38 80 ASN A O 1
ATOM 673 N N . ASN A 1 81 ? 15.662 23.625 9.340 1.00 84.50 81 ASN A N 1
ATOM 674 C CA . ASN A 1 81 ? 14.215 23.542 9.573 1.00 84.50 81 ASN A CA 1
ATOM 675 C C . ASN A 1 81 ? 13.865 23.286 11.048 1.00 84.50 81 ASN A C 1
ATOM 677 O O . ASN A 1 81 ? 12.841 23.765 11.529 1.00 84.50 81 ASN A O 1
ATOM 681 N N . MET A 1 82 ? 14.685 22.513 11.767 1.00 88.75 82 MET A N 1
ATOM 682 C CA . MET A 1 82 ? 14.480 22.293 13.202 1.00 88.75 82 MET A CA 1
ATOM 683 C C . MET A 1 82 ? 14.702 23.578 13.999 1.00 88.75 82 MET A C 1
ATOM 685 O O . MET A 1 82 ? 13.884 23.901 14.857 1.00 88.75 82 MET A O 1
ATOM 689 N N . ASN A 1 83 ? 15.742 24.345 13.666 1.00 92.19 83 ASN A N 1
ATOM 690 C CA . ASN A 1 83 ? 15.994 25.640 14.293 1.00 92.19 83 ASN A CA 1
ATOM 691 C C . ASN A 1 83 ? 14.836 26.628 14.056 1.00 92.19 83 ASN A C 1
ATOM 693 O O . ASN A 1 83 ? 14.410 27.311 14.984 1.00 92.19 83 ASN A O 1
ATOM 697 N N . ASP A 1 84 ? 14.263 26.657 12.851 1.00 89.44 84 ASP A N 1
ATOM 698 C CA . ASP A 1 84 ? 13.113 27.520 12.546 1.00 89.44 84 ASP A CA 1
ATOM 699 C C . ASP A 1 84 ? 11.873 27.156 13.381 1.00 89.44 84 ASP A C 1
ATOM 701 O O . ASP A 1 84 ? 11.148 28.034 13.858 1.00 89.44 84 ASP A O 1
ATOM 705 N N . ILE A 1 85 ? 11.641 25.858 13.608 1.00 91.81 85 ILE A N 1
ATOM 706 C CA . ILE A 1 85 ? 10.553 25.376 14.471 1.00 91.81 85 ILE A CA 1
ATOM 707 C C . ILE A 1 85 ? 10.794 25.787 15.929 1.00 91.81 85 ILE A C 1
ATOM 709 O O . ILE A 1 85 ? 9.854 26.202 16.608 1.00 91.81 85 ILE A O 1
ATOM 713 N N . GLU A 1 86 ? 12.030 25.701 16.419 1.00 93.44 86 GLU A N 1
ATOM 714 C CA . GLU A 1 86 ? 12.371 26.141 17.776 1.00 93.44 86 GLU A CA 1
ATOM 715 C C . GLU A 1 86 ? 12.132 27.641 17.967 1.00 93.44 86 GLU A C 1
ATOM 717 O O . GLU A 1 86 ? 11.503 28.036 18.951 1.00 93.44 86 GLU A O 1
ATOM 722 N N . GLN A 1 87 ? 12.548 28.473 17.008 1.00 93.94 87 GLN A N 1
ATOM 723 C CA . GLN A 1 87 ? 12.304 29.918 17.057 1.00 93.94 87 GLN A CA 1
ATOM 724 C C . GLN A 1 87 ? 10.808 30.242 17.062 1.00 93.94 87 GLN A C 1
ATOM 726 O O . GLN A 1 87 ? 10.348 31.043 17.876 1.00 93.94 87 GLN A O 1
ATOM 731 N N . LEU A 1 88 ? 10.019 29.560 16.225 1.00 92.00 88 LEU A N 1
ATOM 732 C CA . LEU A 1 88 ? 8.563 29.705 16.223 1.00 92.00 88 LEU A CA 1
ATOM 733 C C . LEU A 1 88 ? 7.964 29.380 17.602 1.00 92.00 88 LEU A C 1
ATOM 735 O O . LEU A 1 88 ? 7.122 30.125 18.106 1.00 92.00 88 LEU A O 1
ATOM 739 N N . LEU A 1 89 ? 8.413 28.296 18.240 1.00 92.94 89 LEU A N 1
ATOM 740 C CA . LEU A 1 89 ? 7.941 27.905 19.571 1.00 92.94 89 LEU A CA 1
ATOM 741 C C . LEU A 1 89 ? 8.303 28.931 20.650 1.00 92.94 89 LEU A C 1
ATOM 743 O O . LEU A 1 89 ? 7.495 29.159 21.554 1.00 92.94 89 LEU A O 1
ATOM 747 N N . ILE A 1 90 ? 9.483 29.549 20.570 1.00 95.62 90 ILE A N 1
ATOM 748 C CA . ILE A 1 90 ? 9.883 30.629 21.482 1.00 95.62 90 ILE A CA 1
ATOM 749 C C . ILE A 1 90 ? 8.942 31.824 21.311 1.00 95.62 90 ILE A C 1
ATOM 751 O O . ILE A 1 90 ? 8.332 32.259 22.289 1.00 95.62 90 ILE A O 1
ATOM 755 N N . CYS A 1 91 ? 8.725 32.284 20.075 1.00 92.62 91 CYS A N 1
ATOM 756 C CA . CYS A 1 91 ? 7.842 33.418 19.802 1.00 92.62 91 CYS A CA 1
ATOM 757 C C . CYS A 1 91 ? 6.406 33.177 20.291 1.00 92.62 91 CYS A C 1
ATOM 759 O O . CYS A 1 91 ? 5.787 34.080 20.857 1.00 92.62 91 CYS A O 1
ATOM 761 N N . LEU A 1 92 ? 5.875 31.962 20.112 1.00 93.75 92 LEU A N 1
ATOM 762 C CA . LEU A 1 92 ? 4.539 31.605 20.597 1.00 93.75 92 LEU A CA 1
ATOM 763 C C . LEU A 1 92 ? 4.448 31.638 22.128 1.00 93.75 92 LEU A C 1
ATOM 765 O O . LEU A 1 92 ? 3.444 32.096 22.669 1.00 93.75 92 LEU A O 1
ATOM 769 N N . LYS A 1 93 ? 5.492 31.187 22.833 1.00 94.44 93 LYS A N 1
ATOM 770 C CA . LYS A 1 93 ? 5.532 31.213 24.302 1.00 94.44 93 LYS A CA 1
ATOM 771 C C . LYS A 1 93 ? 5.578 32.632 24.852 1.00 94.44 93 LYS A C 1
ATOM 773 O O . LYS A 1 93 ? 4.849 32.935 25.792 1.00 94.44 93 LYS A O 1
ATOM 778 N N . GLU A 1 94 ? 6.405 33.494 24.269 1.00 96.81 94 GLU A N 1
ATOM 779 C CA . GLU A 1 94 ? 6.542 34.888 24.708 1.00 96.81 94 GLU A CA 1
ATOM 780 C C . GLU A 1 94 ? 5.254 35.693 24.498 1.00 96.81 94 GLU A C 1
ATOM 782 O O . GLU A 1 94 ? 4.947 36.592 25.277 1.00 96.81 94 GLU A O 1
ATOM 787 N N . ASN A 1 95 ? 4.464 35.336 23.483 1.00 95.62 95 ASN A N 1
ATOM 788 C CA . ASN A 1 95 ? 3.255 36.060 23.100 1.00 95.62 95 ASN A CA 1
ATOM 789 C C . ASN A 1 95 ? 1.960 35.345 23.501 1.00 95.62 95 ASN A C 1
ATOM 791 O O . ASN A 1 95 ? 0.889 35.747 23.054 1.00 95.62 95 ASN A O 1
ATOM 795 N N . ILE A 1 96 ? 2.025 34.320 24.359 1.00 94.69 96 ILE A N 1
ATOM 796 C CA . ILE A 1 96 ? 0.867 33.475 24.695 1.00 94.69 96 ILE A CA 1
ATOM 797 C C . ILE A 1 96 ? -0.320 34.273 25.255 1.00 94.69 96 ILE A C 1
ATOM 799 O O . ILE A 1 96 ? -1.470 33.918 25.029 1.00 94.69 96 ILE A O 1
ATOM 803 N N . GLN A 1 97 ? -0.050 35.387 25.942 1.00 93.88 97 GLN A N 1
ATOM 804 C CA . GLN A 1 97 ? -1.078 36.262 26.515 1.00 93.88 97 GLN A CA 1
ATOM 805 C C . GLN A 1 97 ? -1.895 37.010 25.448 1.00 93.88 97 GLN A C 1
ATOM 807 O O . GLN A 1 97 ? -3.008 37.446 25.727 1.00 93.88 97 GLN A O 1
ATOM 812 N N . ASN A 1 98 ? -1.359 37.141 24.232 1.00 95.69 98 ASN A N 1
ATOM 813 C CA . ASN A 1 98 ? -1.981 37.848 23.109 1.00 95.69 98 ASN A CA 1
ATOM 814 C C . ASN A 1 98 ? -2.713 36.903 22.144 1.00 95.69 98 ASN A C 1
ATOM 816 O O . ASN A 1 98 ? -3.229 37.338 21.115 1.00 95.69 98 ASN A O 1
ATOM 820 N N . ILE A 1 99 ? -2.726 35.607 22.447 1.00 93.19 99 ILE A N 1
ATOM 821 C CA . ILE A 1 99 ? -3.225 34.557 21.570 1.00 93.19 99 ILE A CA 1
ATOM 822 C C . ILE A 1 99 ? -4.537 34.031 22.152 1.00 93.19 99 ILE A C 1
ATOM 824 O O . ILE A 1 99 ? -4.555 33.457 23.237 1.00 93.19 99 ILE A O 1
ATOM 828 N N . SER A 1 100 ? -5.637 34.215 21.422 1.00 92.56 100 SER A N 1
ATOM 829 C CA . SER A 1 100 ? -6.956 33.706 21.819 1.00 92.56 100 SER A CA 1
ATOM 830 C C . SER A 1 100 ? -7.189 32.248 21.411 1.00 92.56 100 SER A C 1
ATOM 832 O O . SER A 1 100 ? -7.846 31.521 22.150 1.00 92.56 100 SER A O 1
ATOM 834 N N . ASP A 1 101 ? -6.654 31.823 20.263 1.00 93.62 101 ASP A N 1
ATOM 835 C CA . ASP A 1 101 ? -6.722 30.448 19.758 1.00 93.62 101 ASP A CA 1
ATOM 836 C C . ASP A 1 101 ? -5.568 30.168 18.774 1.00 93.62 101 ASP A C 1
ATOM 838 O O . ASP A 1 101 ? -5.112 31.076 18.071 1.00 93.62 101 ASP A O 1
ATOM 842 N N . ILE A 1 102 ? -5.090 28.920 18.720 1.00 89.00 102 ILE A N 1
ATOM 843 C CA . ILE A 1 102 ? -4.089 28.452 17.747 1.00 89.00 102 ILE A CA 1
ATOM 844 C C . ILE A 1 102 ? -4.493 27.078 17.231 1.00 89.00 102 ILE A C 1
ATOM 846 O O . ILE A 1 102 ? -4.484 26.095 17.972 1.00 89.00 102 ILE A O 1
ATOM 850 N N . GLU A 1 103 ? -4.681 26.982 15.917 1.00 90.12 103 GLU A N 1
ATOM 851 C CA . GLU A 1 103 ? -4.760 25.706 15.217 1.00 90.12 103 GLU A CA 1
ATOM 852 C C . GLU A 1 103 ? -3.433 25.406 14.509 1.00 90.12 103 GLU A C 1
ATOM 854 O O . GLU A 1 103 ? -2.979 26.158 13.643 1.00 90.12 103 GLU A O 1
ATOM 859 N N . PHE A 1 104 ? -2.806 24.280 14.857 1.00 85.38 104 PHE A N 1
ATOM 860 C CA . PHE A 1 104 ? -1.553 23.848 14.244 1.00 85.38 104 PHE A CA 1
ATOM 861 C C . PHE A 1 104 ? -1.709 22.496 13.552 1.00 85.38 104 PHE A C 1
ATOM 863 O O . PHE A 1 104 ? -2.078 21.496 14.170 1.00 85.38 104 PHE A O 1
ATOM 870 N N . LYS A 1 105 ? -1.380 22.445 12.256 1.00 87.94 105 LYS A N 1
ATOM 871 C CA . LYS A 1 105 ? -1.457 21.225 11.445 1.00 87.94 105 LYS A CA 1
ATOM 872 C C . LYS A 1 105 ? -0.069 20.755 11.032 1.00 87.94 105 LYS A C 1
ATOM 874 O O . LYS A 1 105 ? 0.528 21.281 10.095 1.00 87.94 105 LYS A O 1
ATOM 879 N N . VAL A 1 106 ? 0.417 19.705 11.692 1.00 82.44 106 VAL A N 1
ATOM 880 C CA . VAL A 1 106 ? 1.715 19.087 11.382 1.00 82.44 106 VAL A CA 1
ATOM 881 C C . VAL A 1 106 ? 1.539 17.919 10.430 1.00 82.44 106 VAL A C 1
ATOM 883 O O . VAL A 1 106 ? 0.761 17.002 10.689 1.00 82.44 106 VAL A O 1
ATOM 886 N N . LYS A 1 107 ? 2.321 17.906 9.350 1.00 82.75 107 LYS A N 1
ATOM 887 C CA . LYS A 1 107 ? 2.453 16.744 8.471 1.00 82.75 107 LYS A CA 1
ATOM 888 C C . LYS A 1 107 ? 3.850 16.149 8.616 1.00 82.75 107 LYS A C 1
ATOM 890 O O . LYS A 1 107 ? 4.812 16.681 8.074 1.00 82.75 107 LYS A O 1
ATOM 895 N N . LEU A 1 108 ? 3.949 15.028 9.326 1.00 75.88 108 LEU A N 1
ATOM 896 C CA . LEU A 1 108 ? 5.202 14.291 9.486 1.00 75.88 108 LEU A CA 1
ATOM 897 C C . LEU A 1 108 ? 5.347 13.252 8.373 1.00 75.88 108 LEU A C 1
ATOM 899 O O . LEU A 1 108 ? 4.437 12.463 8.121 1.00 75.88 108 LEU A O 1
ATOM 903 N N . SER A 1 109 ? 6.508 13.221 7.723 1.00 75.06 109 SER A N 1
ATOM 904 C CA . SER A 1 109 ? 6.858 12.172 6.765 1.00 75.06 109 SER A CA 1
ATOM 905 C C . SER A 1 109 ? 8.235 11.610 7.086 1.00 75.06 109 SER A C 1
ATOM 907 O O . SER A 1 109 ? 9.223 12.338 7.043 1.00 75.06 109 SER A O 1
ATOM 909 N N . TRP A 1 110 ? 8.304 10.308 7.355 1.00 74.62 110 TRP A N 1
ATOM 910 C CA . TRP A 1 110 ? 9.549 9.608 7.654 1.00 74.62 110 TRP A CA 1
ATOM 911 C C . TRP A 1 110 ? 9.935 8.725 6.472 1.00 74.62 110 TRP A C 1
ATOM 913 O O . TRP A 1 110 ? 9.246 7.756 6.147 1.00 74.62 110 TRP A O 1
ATOM 923 N N . LYS A 1 111 ? 11.052 9.042 5.814 1.00 70.31 111 LYS A N 1
ATOM 924 C CA . LYS A 1 111 ? 11.656 8.135 4.835 1.00 70.31 111 LYS A CA 1
ATOM 925 C C . LYS A 1 111 ? 12.556 7.169 5.597 1.00 70.31 111 LYS A C 1
ATOM 927 O O . LYS A 1 111 ? 13.701 7.491 5.890 1.00 70.31 111 LYS A O 1
ATOM 932 N N . ASN A 1 112 ? 12.045 5.985 5.929 1.00 57.06 112 ASN A N 1
ATOM 933 C CA . ASN A 1 112 ? 12.873 4.925 6.505 1.00 57.06 112 ASN A CA 1
ATOM 934 C C . ASN A 1 112 ? 13.999 4.569 5.522 1.00 57.06 112 ASN A C 1
ATOM 936 O O . ASN A 1 112 ? 13.763 3.896 4.516 1.00 57.06 112 ASN A O 1
ATOM 940 N N . GLY A 1 113 ? 15.222 5.008 5.826 1.00 51.28 113 GLY A N 1
ATOM 941 C CA . GLY A 1 113 ? 16.446 4.788 5.051 1.00 51.28 113 GLY A CA 1
ATOM 942 C C . GLY A 1 113 ? 16.954 3.346 5.083 1.00 51.28 113 GLY A C 1
ATOM 943 O O . GLY A 1 113 ? 18.151 3.104 5.209 1.00 51.28 113 GLY A O 1
ATOM 944 N N . ARG A 1 114 ? 16.069 2.349 4.968 1.00 45.69 114 ARG A N 1
ATOM 945 C CA . ARG A 1 114 ? 16.510 0.981 4.694 1.00 45.69 114 ARG A CA 1
ATOM 946 C C . ARG A 1 114 ? 17.000 0.958 3.251 1.00 45.69 114 ARG A C 1
ATOM 948 O O . ARG A 1 114 ? 16.187 1.024 2.330 1.00 45.69 114 ARG A O 1
ATOM 955 N N . LYS A 1 115 ? 18.323 0.874 3.062 1.00 47.69 115 LYS A N 1
ATOM 956 C CA . LYS A 1 115 ? 18.964 0.555 1.777 1.00 47.69 115 LYS A CA 1
ATOM 957 C C . LYS A 1 115 ? 18.224 -0.642 1.173 1.00 47.69 115 LYS A C 1
ATOM 959 O O . LYS A 1 115 ? 18.368 -1.767 1.647 1.00 47.69 115 LYS A O 1
ATOM 964 N N . LYS A 1 116 ? 17.365 -0.391 0.181 1.00 41.69 116 LYS A N 1
ATOM 965 C CA . LYS A 1 116 ? 16.589 -1.434 -0.492 1.00 41.69 116 LYS A CA 1
ATOM 966 C C . LYS A 1 116 ? 17.581 -2.315 -1.247 1.00 41.69 116 LYS A C 1
ATOM 968 O O . LYS A 1 116 ? 18.112 -1.915 -2.281 1.00 41.69 116 LYS A O 1
ATOM 973 N N . SER A 1 117 ? 17.851 -3.509 -0.727 1.00 41.88 117 SER A N 1
ATOM 974 C CA . SER A 1 117 ? 18.473 -4.565 -1.518 1.00 41.88 117 SER A CA 1
ATOM 975 C C . SER A 1 117 ? 17.573 -4.818 -2.734 1.00 41.88 117 SER A C 1
ATOM 977 O O . SER A 1 117 ? 16.351 -4.906 -2.624 1.00 41.88 117 SER A O 1
ATOM 979 N N . LYS A 1 118 ? 18.168 -4.851 -3.930 1.00 44.16 118 LYS A N 1
ATOM 980 C CA . LYS A 1 118 ? 17.488 -4.828 -5.241 1.00 44.16 118 LYS A CA 1
ATOM 981 C C . LYS A 1 118 ? 16.650 -6.082 -5.575 1.00 44.16 118 LYS A C 1
ATOM 983 O O . LYS A 1 118 ? 16.497 -6.418 -6.744 1.00 44.16 118 LYS A O 1
ATOM 988 N N . LYS A 1 119 ? 16.101 -6.811 -4.599 1.00 40.66 119 LYS A N 1
ATOM 989 C CA . LYS A 1 119 ? 15.340 -8.048 -4.844 1.00 40.66 119 LYS A CA 1
ATOM 990 C C . LYS A 1 119 ? 14.103 -8.185 -3.952 1.00 40.66 119 LYS A C 1
ATOM 992 O O . LYS A 1 119 ? 14.029 -9.116 -3.167 1.00 40.66 119 LYS A O 1
ATOM 997 N N . SER A 1 120 ? 13.132 -7.282 -4.105 1.00 37.31 120 SER A N 1
ATOM 998 C CA . SER A 1 120 ? 11.687 -7.549 -3.895 1.00 37.31 120 SER A CA 1
ATOM 999 C C . SER A 1 120 ? 10.857 -6.264 -4.014 1.00 37.31 120 SER A C 1
ATOM 1001 O O . SER A 1 120 ? 10.095 -5.880 -3.131 1.00 37.31 120 SER A O 1
ATOM 1003 N N . ALA A 1 121 ? 10.968 -5.570 -5.148 1.00 43.66 121 ALA A N 1
ATOM 1004 C CA . ALA A 1 121 ? 9.977 -4.566 -5.512 1.00 43.66 121 ALA A CA 1
ATOM 1005 C C . ALA A 1 121 ? 8.679 -5.280 -5.915 1.00 43.66 121 ALA A C 1
ATOM 1007 O O . ALA A 1 121 ? 8.485 -5.614 -7.081 1.00 43.66 121 ALA A O 1
ATOM 1008 N N . LYS A 1 122 ? 7.812 -5.566 -4.942 1.00 45.22 122 LYS A N 1
ATOM 1009 C CA . LYS A 1 122 ? 6.384 -5.787 -5.176 1.00 45.22 122 LYS A CA 1
ATOM 1010 C C . LYS A 1 122 ? 5.631 -5.641 -3.853 1.00 45.22 122 LYS A C 1
ATOM 1012 O O . LYS A 1 122 ? 5.711 -6.519 -3.006 1.00 45.22 122 LYS A O 1
ATOM 1017 N N . TYR A 1 123 ? 4.870 -4.547 -3.754 1.00 43.72 123 TYR A N 1
ATOM 1018 C CA . TYR A 1 123 ? 3.813 -4.293 -2.765 1.00 43.72 123 TYR A CA 1
ATOM 1019 C C . TYR A 1 123 ? 4.271 -3.822 -1.374 1.00 43.72 123 TYR A C 1
ATOM 1021 O O . TYR A 1 123 ? 4.087 -4.509 -0.379 1.00 43.72 123 TYR A O 1
ATOM 1029 N N . GLN A 1 124 ? 4.800 -2.597 -1.296 1.00 42.69 124 GLN A N 1
ATOM 1030 C CA . GLN A 1 124 ? 4.648 -1.779 -0.086 1.00 42.69 124 GLN A CA 1
ATOM 1031 C C . GLN A 1 124 ? 3.361 -0.968 -0.259 1.00 42.69 124 GLN A C 1
ATOM 1033 O O . GLN A 1 124 ? 3.391 0.097 -0.868 1.00 42.69 124 GLN A O 1
ATOM 1038 N N . ILE A 1 125 ? 2.228 -1.520 0.180 1.00 47.19 125 ILE A N 1
ATOM 1039 C CA . ILE A 1 125 ? 1.001 -0.737 0.350 1.00 47.19 125 ILE A CA 1
ATOM 1040 C C . ILE A 1 125 ? 1.030 -0.128 1.743 1.00 47.19 125 ILE A C 1
ATOM 1042 O O . ILE A 1 125 ? 1.449 -0.771 2.703 1.00 47.19 125 ILE A O 1
ATOM 1046 N N . ASN A 1 126 ? 0.626 1.134 1.810 1.00 46.28 126 ASN A N 1
ATOM 1047 C CA . ASN A 1 126 ? 0.389 1.867 3.039 1.00 46.28 126 ASN A CA 1
ATOM 1048 C C . ASN A 1 126 ? -0.551 1.043 3.936 1.00 46.28 126 ASN A C 1
ATOM 1050 O O . ASN A 1 126 ? -1.663 0.730 3.528 1.00 46.28 126 ASN A O 1
ATOM 1054 N N . ASN A 1 127 ? -0.095 0.669 5.132 1.00 48.75 127 ASN A N 1
ATOM 1055 C CA . ASN A 1 127 ? -0.889 -0.031 6.148 1.00 48.75 127 ASN A CA 1
ATOM 1056 C C . ASN A 1 127 ? -1.948 0.910 6.767 1.00 48.75 127 ASN A C 1
ATOM 1058 O O . ASN A 1 127 ? -1.958 1.123 7.976 1.00 48.75 127 ASN A O 1
ATOM 1062 N N . GLU A 1 128 ? -2.818 1.515 5.961 1.00 54.25 128 GLU A N 1
ATOM 1063 C CA . GLU A 1 128 ? -4.117 1.964 6.466 1.00 54.25 128 GLU A CA 1
ATOM 1064 C C . GLU A 1 128 ? -4.961 0.711 6.700 1.00 54.25 128 GLU A C 1
ATOM 1066 O O . GLU A 1 128 ? -4.927 -0.195 5.876 1.00 54.25 128 GLU A O 1
ATOM 1071 N N . SER A 1 129 ? -5.622 0.626 7.857 1.00 60.22 129 SER A N 1
ATOM 1072 C CA . SER A 1 129 ? -6.273 -0.567 8.422 1.00 60.22 129 SER A CA 1
ATOM 1073 C C . SER A 1 129 ? -7.023 -1.428 7.388 1.00 60.22 129 SER A C 1
ATOM 1075 O O . SER A 1 129 ? -8.214 -1.247 7.136 1.00 60.22 129 SER A O 1
ATOM 1077 N N . ILE A 1 130 ? -6.318 -2.383 6.775 1.00 79.31 130 ILE A N 1
ATOM 1078 C CA . ILE A 1 130 ? -6.909 -3.364 5.870 1.00 79.31 130 ILE A CA 1
ATOM 1079 C C . ILE A 1 130 ? -7.638 -4.366 6.758 1.00 79.31 130 ILE A C 1
ATOM 1081 O O . ILE A 1 130 ? -6.998 -5.127 7.487 1.00 79.31 130 ILE A O 1
ATOM 1085 N N . MET A 1 131 ? -8.971 -4.341 6.700 1.00 88.62 131 MET A N 1
ATOM 1086 C CA . MET A 1 131 ? -9.863 -5.269 7.398 1.00 88.62 131 MET A CA 1
ATOM 1087 C C . MET A 1 131 ? -9.316 -6.704 7.354 1.00 88.62 131 MET A C 1
ATOM 1089 O O . MET A 1 131 ? -9.033 -7.221 6.271 1.00 88.62 131 MET A O 1
ATOM 1093 N N . ASN A 1 132 ? -9.203 -7.360 8.514 1.00 93.38 132 ASN A N 1
ATOM 1094 C CA . ASN A 1 132 ? -8.888 -8.785 8.577 1.00 93.38 132 ASN A CA 1
ATOM 1095 C C . ASN A 1 132 ? -10.145 -9.586 8.189 1.00 93.38 132 ASN A C 1
ATOM 1097 O O . ASN A 1 132 ? -11.096 -9.638 8.971 1.00 93.38 132 ASN A O 1
ATOM 1101 N N . PRO A 1 133 ? -10.184 -10.226 7.005 1.00 93.69 133 PRO A N 1
ATOM 1102 C CA . PRO A 1 133 ? -11.373 -10.932 6.553 1.00 93.69 133 PRO A CA 1
ATOM 1103 C C . PRO A 1 133 ? -11.663 -12.182 7.389 1.00 93.69 133 PRO A C 1
ATOM 1105 O O . PRO A 1 133 ? -12.806 -12.618 7.412 1.00 93.69 133 PRO A O 1
ATOM 1108 N N . ILE A 1 134 ? -10.664 -12.764 8.069 1.00 93.31 134 ILE A N 1
ATOM 1109 C CA . ILE A 1 134 ? -10.842 -13.963 8.900 1.00 93.31 134 ILE A CA 1
ATOM 1110 C C . ILE A 1 134 ? -11.603 -13.620 10.175 1.00 93.31 134 ILE A C 1
ATOM 1112 O O . ILE A 1 134 ? -12.570 -14.307 10.499 1.00 93.31 134 ILE A O 1
ATOM 1116 N N . ASP A 1 135 ? -11.194 -12.556 10.863 1.00 92.00 135 ASP A N 1
ATOM 1117 C CA . ASP A 1 135 ? -11.874 -12.095 12.076 1.00 92.00 135 ASP A CA 1
ATOM 1118 C C . ASP A 1 135 ? -13.276 -11.593 11.722 1.00 92.00 135 ASP A C 1
ATOM 1120 O O . ASP A 1 135 ? -14.265 -12.060 12.276 1.00 92.00 135 ASP A O 1
ATOM 1124 N N . PHE A 1 136 ? -13.386 -10.773 10.672 1.00 94.62 136 PHE A N 1
ATOM 1125 C CA . PHE A 1 136 ? -14.677 -10.268 10.207 1.00 94.62 136 PHE A CA 1
ATOM 1126 C C . PHE A 1 136 ? -15.659 -11.389 9.832 1.00 94.62 136 PHE A C 1
ATOM 1128 O O . PHE A 1 136 ? -16.844 -11.297 10.146 1.00 94.62 136 PHE A O 1
ATOM 1135 N N . TYR A 1 137 ? -15.174 -12.452 9.178 1.00 94.94 137 TYR A N 1
ATOM 1136 C CA . TYR A 1 137 ? -15.974 -13.634 8.849 1.00 94.94 137 TYR A CA 1
ATOM 1137 C C . TYR A 1 137 ? -16.514 -14.336 10.096 1.00 94.94 137 TYR A C 1
ATOM 1139 O O . TYR A 1 137 ? -17.645 -14.818 10.077 1.00 94.94 137 TYR A O 1
ATOM 1147 N N . ARG A 1 138 ? -15.703 -14.437 11.157 1.00 91.12 138 ARG A N 1
ATOM 1148 C CA . ARG A 1 138 ? -16.103 -15.077 12.418 1.00 91.12 138 ARG A CA 1
ATOM 1149 C C . ARG A 1 138 ? -17.176 -14.270 13.135 1.00 91.12 138 ARG A C 1
ATOM 1151 O O . ARG A 1 138 ? -18.118 -14.870 13.639 1.00 91.12 138 ARG A O 1
ATOM 1158 N N . ASP A 1 139 ? -17.036 -12.949 13.126 1.00 92.81 139 ASP A N 1
ATOM 1159 C CA . ASP A 1 139 ? -17.924 -12.053 13.865 1.00 92.81 139 ASP A CA 1
ATOM 1160 C C . ASP A 1 139 ? -19.255 -11.817 13.139 1.00 92.81 139 ASP A C 1
ATOM 1162 O O . ASP A 1 139 ? -20.305 -11.770 13.774 1.00 92.81 139 ASP A O 1
ATOM 1166 N N . ASN A 1 140 ? -19.224 -11.680 11.808 1.00 93.75 140 ASN A N 1
ATOM 1167 C CA . ASN A 1 140 ? -20.381 -11.215 11.034 1.00 93.75 140 ASN A CA 1
ATOM 1168 C C . ASN A 1 140 ? -20.964 -12.277 10.098 1.00 93.75 140 ASN A C 1
ATOM 1170 O O . ASN A 1 140 ? -22.147 -12.223 9.791 1.00 93.75 140 ASN A O 1
ATOM 1174 N N . GLY A 1 141 ? -20.165 -13.251 9.657 1.00 93.38 141 GLY A N 1
ATOM 1175 C CA . GLY A 1 141 ? -20.593 -14.280 8.712 1.00 93.38 141 GLY A CA 1
ATOM 1176 C C . GLY A 1 141 ? -20.246 -13.994 7.246 1.00 93.38 141 GLY A C 1
ATOM 1177 O O . GLY A 1 141 ? -19.479 -13.095 6.896 1.00 93.38 141 GLY A O 1
ATOM 1178 N N . VAL A 1 142 ? -20.761 -14.859 6.365 1.00 95.38 142 VAL A N 1
ATOM 1179 C CA . VAL A 1 142 ? -20.368 -14.925 4.944 1.00 95.38 142 VAL A CA 1
ATOM 1180 C C . VAL A 1 142 ? -20.922 -13.749 4.140 1.00 95.38 142 VAL A C 1
ATOM 1182 O O . VAL A 1 142 ? -20.198 -13.191 3.318 1.00 95.38 142 VAL A O 1
ATOM 1185 N N . LYS A 1 143 ? -22.201 -13.400 4.338 1.00 96.06 143 LYS A N 1
ATOM 1186 C CA . LYS A 1 143 ? -22.903 -12.411 3.503 1.00 96.06 143 LYS A CA 1
ATOM 1187 C C . LYS A 1 143 ? -22.337 -11.013 3.729 1.00 96.06 143 LYS A C 1
ATOM 1189 O O . LYS A 1 143 ? -22.028 -10.294 2.789 1.00 96.06 143 LYS A O 1
ATOM 1194 N N . GLU A 1 144 ? -22.120 -10.680 4.988 1.00 95.88 144 GLU A N 1
ATOM 1195 C CA . GLU A 1 144 ? -21.580 -9.418 5.459 1.00 95.88 144 GLU A CA 1
ATOM 1196 C C . GLU A 1 144 ? -20.137 -9.243 4.971 1.00 95.88 144 GLU A C 1
ATOM 1198 O O . GLU A 1 144 ? -19.743 -8.150 4.561 1.00 95.88 144 GLU A O 1
ATOM 1203 N N . LEU A 1 145 ? -19.349 -10.329 4.967 1.00 95.69 145 LEU A N 1
ATOM 1204 C CA . LEU A 1 145 ? -18.004 -10.324 4.394 1.00 95.69 145 LEU A CA 1
ATOM 1205 C C . LEU A 1 145 ? -18.049 -10.062 2.886 1.00 95.69 145 LEU A C 1
ATOM 1207 O O . LEU A 1 145 ? -17.252 -9.272 2.382 1.00 95.69 145 LEU A O 1
ATOM 1211 N N . GLU A 1 146 ? -18.948 -10.727 2.160 1.00 97.06 146 GLU A N 1
ATOM 1212 C CA . GLU A 1 146 ? -19.109 -10.525 0.720 1.00 97.06 146 GLU A CA 1
ATOM 1213 C C . GLU A 1 146 ? -19.424 -9.057 0.405 1.00 97.06 146 GLU A C 1
ATOM 1215 O O . GLU A 1 146 ? -18.715 -8.435 -0.391 1.00 97.06 146 GLU A O 1
ATOM 1220 N N . ASP A 1 147 ? -20.397 -8.472 1.104 1.00 95.88 147 ASP A N 1
ATOM 1221 C CA . ASP A 1 147 ? -20.783 -7.068 0.952 1.00 95.88 147 ASP A CA 1
ATOM 1222 C C . ASP A 1 147 ? -19.633 -6.104 1.275 1.00 95.88 147 ASP A C 1
ATOM 1224 O O . ASP A 1 147 ? -19.405 -5.134 0.542 1.00 95.88 147 ASP A O 1
ATOM 1228 N N . ALA A 1 148 ? -18.874 -6.370 2.343 1.00 94.69 148 ALA A N 1
ATOM 1229 C CA . ALA A 1 148 ? -17.706 -5.575 2.710 1.00 94.69 148 ALA A CA 1
ATOM 1230 C C . ALA A 1 148 ? -16.629 -5.625 1.614 1.00 94.69 148 ALA A C 1
ATOM 1232 O O . ALA A 1 148 ? -16.144 -4.584 1.165 1.00 94.69 148 ALA A O 1
ATOM 1233 N N . LEU A 1 149 ? -16.305 -6.819 1.109 1.00 95.75 149 LEU A N 1
ATOM 1234 C CA . LEU A 1 149 ? -15.328 -7.009 0.033 1.00 95.75 149 LEU A CA 1
ATOM 1235 C C . LEU A 1 149 ? -15.782 -6.364 -1.289 1.00 95.75 149 LEU A C 1
ATOM 1237 O O . LEU A 1 149 ? -14.956 -5.878 -2.066 1.00 95.75 149 LEU A O 1
ATOM 1241 N N . TYR A 1 150 ? -17.088 -6.295 -1.547 1.00 96.00 150 TYR A N 1
ATOM 1242 C CA . TYR A 1 150 ? -17.628 -5.615 -2.723 1.00 96.00 150 TYR A CA 1
ATOM 1243 C C . TYR A 1 150 ? -17.432 -4.096 -2.705 1.00 96.00 150 TYR A C 1
ATOM 1245 O O . TYR A 1 150 ? -17.382 -3.492 -3.781 1.00 96.00 150 TYR A O 1
ATOM 1253 N N . ARG A 1 151 ? -17.266 -3.470 -1.537 1.00 94.69 151 ARG A N 1
ATOM 1254 C CA . ARG A 1 151 ? -17.008 -2.021 -1.412 1.00 94.69 151 ARG A CA 1
ATOM 1255 C C . ARG A 1 151 ? -15.539 -1.654 -1.641 1.00 94.69 151 ARG A C 1
ATOM 1257 O O . ARG A 1 151 ? -15.240 -0.533 -2.033 1.00 94.69 151 ARG A O 1
ATOM 1264 N N . ILE A 1 152 ? -14.642 -2.617 -1.461 1.00 93.50 152 ILE A N 1
ATOM 1265 C CA . ILE A 1 152 ? -13.183 -2.466 -1.549 1.00 93.50 152 ILE A CA 1
ATOM 1266 C C . ILE A 1 152 ? -12.719 -2.448 -3.013 1.00 93.50 152 ILE A C 1
ATOM 1268 O O . ILE A 1 152 ? -13.346 -3.074 -3.872 1.00 93.50 152 ILE A O 1
ATOM 1272 N N . ASN A 1 153 ? -11.638 -1.742 -3.354 1.00 94.44 153 ASN A N 1
ATOM 1273 C CA . ASN A 1 153 ? -11.151 -1.708 -4.739 1.00 94.44 153 ASN A CA 1
ATOM 1274 C C . ASN A 1 153 ? -10.384 -2.994 -5.140 1.00 94.44 153 ASN A C 1
ATOM 1276 O O . ASN A 1 153 ? -10.026 -3.831 -4.314 1.00 94.44 153 ASN A O 1
ATOM 1280 N N . LEU A 1 154 ? -10.155 -3.197 -6.444 1.00 94.38 154 LEU A N 1
ATOM 1281 C CA . LEU A 1 154 ? -9.530 -4.429 -6.952 1.00 94.38 154 LEU A CA 1
ATOM 1282 C C . LEU A 1 154 ? -8.100 -4.634 -6.425 1.00 94.38 154 LEU A C 1
ATOM 1284 O O . LEU A 1 154 ? -7.692 -5.770 -6.178 1.00 94.38 154 LEU A O 1
ATOM 1288 N N . GLU A 1 155 ? -7.331 -3.555 -6.288 1.00 92.50 155 GLU A N 1
ATOM 1289 C CA . GLU A 1 155 ? -5.953 -3.645 -5.811 1.00 92.50 155 GLU A CA 1
ATOM 1290 C C . GLU A 1 155 ? -5.923 -4.019 -4.330 1.00 92.50 155 GLU A C 1
ATOM 1292 O O . GLU A 1 155 ? -5.233 -4.969 -3.976 1.00 92.50 155 GLU A O 1
ATOM 1297 N N . GLU A 1 156 ? -6.754 -3.398 -3.496 1.00 93.06 156 GLU A N 1
ATOM 1298 C CA . GLU A 1 156 ? -6.944 -3.751 -2.085 1.00 93.06 156 GLU A CA 1
ATOM 1299 C C . GLU A 1 156 ? -7.384 -5.205 -1.900 1.00 93.06 156 GLU A C 1
ATOM 1301 O O . GLU A 1 156 ? -6.814 -5.922 -1.076 1.00 93.06 156 GLU A O 1
ATOM 1306 N N . LEU A 1 157 ? -8.310 -5.698 -2.728 1.00 94.31 157 LEU A N 1
ATOM 1307 C CA . LEU A 1 157 ? -8.710 -7.108 -2.708 1.00 94.31 157 LEU A CA 1
ATOM 1308 C C . LEU A 1 157 ? -7.532 -8.051 -2.977 1.00 94.31 157 LEU A C 1
ATOM 1310 O O . LEU A 1 157 ? -7.414 -9.097 -2.337 1.00 94.31 157 LEU A O 1
ATOM 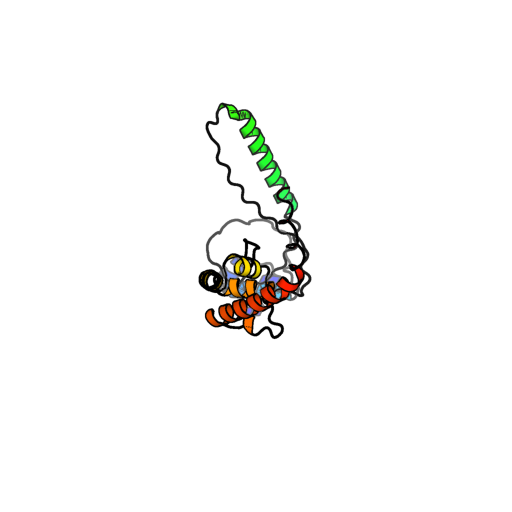1314 N N . LYS A 1 158 ? -6.617 -7.693 -3.885 1.00 94.25 158 LYS A N 1
ATOM 1315 C CA . LYS A 1 158 ? -5.403 -8.491 -4.125 1.00 94.25 158 LYS A CA 1
ATOM 1316 C C . LYS A 1 158 ? -4.456 -8.465 -2.928 1.00 94.25 158 LYS A C 1
ATOM 1318 O O . LYS A 1 158 ? -3.721 -9.433 -2.738 1.00 94.25 158 LYS A O 1
ATOM 1323 N N . ILE A 1 159 ? -4.439 -7.389 -2.145 1.00 92.81 159 ILE A N 1
ATOM 1324 C CA . ILE A 1 159 ? -3.626 -7.292 -0.924 1.00 92.81 159 ILE A CA 1
ATOM 1325 C C . ILE A 1 159 ? -4.208 -8.191 0.152 1.00 92.81 159 ILE A C 1
ATOM 1327 O O . ILE A 1 159 ? -3.493 -9.050 0.663 1.00 92.81 159 ILE A O 1
ATOM 1331 N N . ILE A 1 160 ? -5.513 -8.061 0.407 1.00 93.50 160 ILE A N 1
ATOM 1332 C CA . ILE A 1 160 ? -6.255 -8.924 1.330 1.00 93.50 160 ILE A CA 1
ATOM 1333 C C . ILE A 1 160 ? -6.026 -10.391 0.962 1.00 93.50 160 ILE A C 1
ATOM 1335 O O . ILE A 1 160 ? -5.683 -11.208 1.816 1.00 93.50 160 ILE A O 1
ATOM 1339 N N . CYS A 1 161 ? -6.122 -10.718 -0.329 1.00 93.31 161 CYS A N 1
ATOM 1340 C CA . CYS A 1 161 ? -5.857 -12.059 -0.825 1.00 93.31 161 CYS A CA 1
ATOM 1341 C C . CYS A 1 161 ? -4.425 -12.522 -0.519 1.00 93.31 161 CYS A C 1
ATOM 1343 O O . CYS A 1 161 ? -4.248 -13.627 -0.024 1.00 93.31 161 CYS A O 1
ATOM 1345 N N . LYS A 1 162 ? -3.393 -11.706 -0.760 1.00 92.81 162 LYS A N 1
ATOM 1346 C CA . LYS A 1 162 ? -1.999 -12.095 -0.467 1.00 92.81 162 LYS A CA 1
ATOM 1347 C C . LYS A 1 162 ? -1.742 -12.309 1.019 1.00 92.81 162 LYS A C 1
ATOM 1349 O O . LYS A 1 162 ? -0.972 -13.198 1.366 1.00 92.81 162 LYS A O 1
ATOM 1354 N N . GLN A 1 163 ? -2.343 -11.477 1.862 1.00 92.75 163 GLN A N 1
ATOM 1355 C CA . GLN A 1 163 ? -2.069 -11.462 3.292 1.00 92.75 163 GLN A CA 1
ATOM 1356 C C . GLN A 1 163 ? -2.831 -12.558 4.039 1.00 92.75 163 GLN A C 1
ATOM 1358 O O . GLN A 1 163 ? -2.246 -13.243 4.871 1.00 92.75 163 GLN A O 1
ATOM 1363 N N . TYR A 1 164 ? -4.113 -12.753 3.720 1.00 93.62 164 TYR A N 1
ATOM 1364 C CA . TYR A 1 164 ? -5.008 -13.609 4.507 1.00 93.62 164 TYR A CA 1
ATOM 1365 C C . TYR A 1 164 ? -5.497 -14.856 3.762 1.00 93.62 164 TYR A C 1
ATOM 1367 O O . TYR A 1 164 ? -5.940 -15.814 4.390 1.00 93.62 164 TYR A O 1
ATOM 1375 N N . ALA A 1 165 ? -5.416 -14.879 2.430 1.00 91.56 165 ALA A N 1
ATOM 1376 C CA . ALA A 1 165 ? -5.880 -15.993 1.600 1.00 91.56 165 ALA A CA 1
ATOM 1377 C C . ALA A 1 165 ? -4.866 -16.343 0.491 1.00 91.56 165 ALA A C 1
ATOM 1379 O O . ALA A 1 165 ? -5.218 -16.306 -0.695 1.00 91.56 165 ALA A O 1
ATOM 1380 N N . PRO A 1 166 ? -3.599 -16.656 0.834 1.00 91.00 166 PRO A N 1
ATOM 1381 C CA . PRO A 1 166 ? -2.543 -16.790 -0.158 1.00 91.00 166 PRO A CA 1
ATOM 1382 C C . PRO A 1 166 ? -2.859 -17.888 -1.183 1.00 91.00 166 PRO A C 1
ATOM 1384 O O . PRO A 1 166 ? -3.262 -19.008 -0.850 1.00 91.00 166 PRO A O 1
ATOM 1387 N N . ASP A 1 167 ? -2.667 -17.549 -2.457 1.00 92.19 167 ASP A N 1
ATOM 1388 C CA . ASP A 1 167 ? -2.706 -18.471 -3.590 1.00 92.19 167 ASP A CA 1
ATOM 1389 C C . ASP A 1 167 ? -1.275 -18.907 -3.954 1.00 92.19 167 ASP A C 1
ATOM 1391 O O . ASP A 1 167 ? -0.520 -18.093 -4.500 1.00 92.19 167 ASP A O 1
ATOM 1395 N N . PRO A 1 168 ? -0.891 -20.17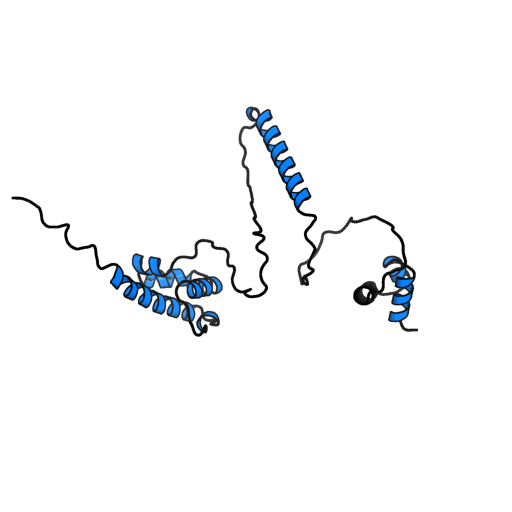6 -3.705 1.00 88.56 168 PRO A N 1
ATOM 1396 C CA . PRO A 1 168 ? 0.432 -20.696 -4.053 1.00 88.56 168 PRO A CA 1
ATOM 1397 C C . PRO A 1 168 ? 0.724 -20.640 -5.554 1.00 88.56 168 PRO A C 1
ATOM 1399 O O . PRO A 1 168 ? 1.872 -20.477 -5.957 1.00 88.56 168 PRO A O 1
ATOM 1402 N N . ARG A 1 169 ? -0.311 -20.770 -6.395 1.00 91.62 169 ARG A N 1
ATOM 1403 C CA . ARG A 1 169 ? -0.165 -20.714 -7.857 1.00 91.62 169 ARG A CA 1
ATOM 1404 C C . ARG A 1 169 ? -0.179 -19.274 -8.379 1.00 91.62 169 ARG A C 1
ATOM 1406 O O . ARG A 1 169 ? 0.228 -19.017 -9.511 1.00 91.62 169 ARG A O 1
ATOM 1413 N N . GLY A 1 170 ? -0.635 -18.330 -7.557 1.00 91.12 170 GLY A N 1
ATOM 1414 C CA . GLY A 1 170 ? -0.669 -16.900 -7.847 1.00 91.12 170 GLY A CA 1
ATOM 1415 C C . GLY A 1 170 ? -1.608 -16.492 -8.986 1.00 91.12 170 GLY A C 1
ATOM 1416 O O . GLY A 1 170 ? -1.439 -15.409 -9.553 1.00 91.12 170 GLY A O 1
ATOM 1417 N N . TYR A 1 171 ? -2.581 -17.332 -9.345 1.00 92.75 171 TYR A N 1
ATOM 1418 C CA . TYR A 1 171 ? -3.608 -17.003 -10.330 1.00 92.75 171 TYR A CA 1
ATOM 1419 C C . TYR A 1 171 ? -4.555 -15.926 -9.808 1.00 92.75 171 TYR A C 1
ATOM 1421 O O . TYR A 1 171 ? -4.881 -15.005 -10.560 1.00 92.75 171 TYR A O 1
ATOM 1429 N N . ALA A 1 172 ? -4.929 -15.991 -8.527 1.00 91.50 172 ALA A N 1
ATOM 1430 C CA . ALA A 1 172 ? -5.836 -15.033 -7.899 1.00 91.50 172 ALA A CA 1
ATOM 1431 C C . ALA A 1 172 ? -5.334 -13.582 -8.033 1.00 91.50 172 ALA A C 1
ATOM 1433 O O . ALA A 1 172 ? -6.110 -12.667 -8.294 1.00 91.50 172 ALA A O 1
ATOM 1434 N N . TYR A 1 173 ? -4.015 -13.372 -7.976 1.00 92.12 173 TYR A N 1
ATOM 1435 C CA . TYR A 1 173 ? -3.397 -12.044 -8.093 1.00 92.12 173 TYR A CA 1
ATOM 1436 C C . TYR A 1 173 ? -3.444 -11.461 -9.512 1.00 92.12 173 TYR A C 1
ATOM 1438 O O . TYR A 1 173 ? -3.243 -10.258 -9.691 1.00 92.12 173 TYR A O 1
ATOM 1446 N N . LYS A 1 174 ? -3.662 -12.312 -10.520 1.00 93.75 174 LYS A N 1
ATOM 1447 C CA . LYS A 1 174 ? -3.689 -11.944 -11.942 1.00 93.75 174 LYS A CA 1
ATOM 1448 C C . LYS A 1 174 ? -5.107 -11.753 -12.474 1.00 93.75 174 LYS A C 1
ATOM 1450 O O . LYS A 1 174 ? -5.267 -11.291 -13.603 1.00 93.75 174 LYS A O 1
ATOM 1455 N N . TRP A 1 175 ? -6.132 -12.128 -11.712 1.00 96.12 175 TRP A N 1
ATOM 1456 C CA . TRP A 1 175 ? -7.509 -11.953 -12.152 1.00 96.12 175 TRP A CA 1
ATOM 1457 C C . TRP A 1 175 ? -7.876 -10.471 -12.240 1.00 96.12 175 TRP A C 1
ATOM 1459 O O . TRP A 1 175 ? -7.467 -9.648 -11.421 1.00 96.12 175 TRP A O 1
ATOM 1469 N N . LYS A 1 176 ? -8.637 -10.147 -13.287 1.00 96.12 176 LYS A N 1
ATOM 1470 C CA . LYS A 1 176 ? -9.225 -8.819 -13.506 1.00 96.12 176 LYS A CA 1
ATOM 1471 C C . LYS A 1 176 ? -10.651 -8.731 -12.966 1.00 96.12 176 LYS A C 1
ATOM 1473 O O . LYS A 1 176 ? -11.127 -7.644 -12.669 1.00 96.12 176 LYS A O 1
ATOM 1478 N N . ASP A 1 177 ? -11.318 -9.876 -12.849 1.00 97.06 177 ASP A N 1
ATOM 1479 C CA . ASP A 1 177 ? -12.682 -9.963 -12.350 1.00 97.06 177 ASP A CA 1
ATOM 1480 C C . ASP A 1 177 ? -12.701 -9.880 -10.820 1.00 97.06 177 ASP A C 1
ATOM 1482 O O . ASP A 1 177 ? -12.200 -10.768 -10.121 1.00 97.06 177 ASP A O 1
ATOM 1486 N N . LYS A 1 178 ? -13.311 -8.804 -10.320 1.00 96.06 178 LYS A N 1
ATOM 1487 C CA . LYS A 1 178 ? -13.495 -8.531 -8.897 1.00 96.06 178 LYS A CA 1
ATOM 1488 C C . LYS A 1 178 ? -14.276 -9.647 -8.203 1.00 96.06 178 LYS A C 1
ATOM 1490 O O . LYS A 1 178 ? -13.837 -10.132 -7.164 1.00 96.06 178 LYS A O 1
ATOM 1495 N N . LYS A 1 179 ? -15.382 -10.103 -8.800 1.00 97.00 179 LYS A N 1
ATOM 1496 C CA . LYS A 1 179 ? -16.259 -11.132 -8.218 1.00 97.00 179 LYS A CA 1
ATOM 1497 C C . LYS A 1 179 ? -15.508 -12.445 -8.028 1.00 97.00 179 LYS A C 1
ATOM 1499 O O . LYS A 1 179 ? -15.623 -13.100 -6.996 1.00 97.00 179 LYS A O 1
ATOM 1504 N N . LYS A 1 180 ? -14.666 -12.796 -9.000 1.00 97.19 180 LYS A N 1
ATOM 1505 C CA . LYS A 1 180 ? -13.836 -14.001 -8.939 1.00 97.19 180 LYS A CA 1
ATOM 1506 C C . LYS A 1 180 ? -12.833 -13.970 -7.781 1.00 97.19 180 LYS A C 1
ATOM 1508 O O . LYS A 1 180 ? -12.635 -14.991 -7.127 1.00 97.19 180 LYS A O 1
ATOM 1513 N N . ILE A 1 181 ? -12.220 -12.813 -7.513 1.00 96.88 181 ILE A N 1
ATOM 1514 C CA . ILE A 1 181 ? -11.304 -12.641 -6.374 1.00 96.88 181 ILE A CA 1
ATOM 1515 C C . ILE A 1 181 ? -12.067 -12.719 -5.049 1.00 96.88 181 ILE A C 1
ATOM 1517 O O . ILE A 1 181 ? -11.624 -13.427 -4.149 1.00 96.88 181 ILE A O 1
ATOM 1521 N N . ILE A 1 182 ? -13.222 -12.053 -4.945 1.00 97.25 182 ILE A N 1
ATOM 1522 C CA . ILE A 1 182 ? -14.070 -12.078 -3.742 1.00 97.25 182 ILE A CA 1
ATOM 1523 C C . ILE A 1 182 ? -14.467 -13.515 -3.392 1.00 97.25 182 ILE A C 1
ATOM 1525 O O . ILE A 1 182 ? -14.204 -13.967 -2.279 1.00 97.25 182 ILE A O 1
ATOM 1529 N N . ASN A 1 183 ? -14.991 -14.270 -4.362 1.00 97.38 183 ASN A N 1
ATOM 1530 C CA . ASN A 1 183 ? -15.375 -15.669 -4.162 1.00 97.38 183 ASN A CA 1
ATOM 1531 C C . ASN A 1 183 ? -14.206 -16.525 -3.658 1.00 97.38 183 ASN A C 1
ATOM 1533 O O . ASN A 1 183 ? -14.376 -17.363 -2.773 1.00 97.38 183 ASN A O 1
ATOM 1537 N N . TYR A 1 184 ? -13.006 -16.299 -4.199 1.00 97.06 184 TYR A N 1
ATOM 1538 C CA . TYR A 1 184 ? -11.806 -17.008 -3.765 1.00 97.06 184 TYR A CA 1
ATOM 1539 C C . TYR A 1 184 ? -11.400 -16.652 -2.329 1.00 97.06 184 TYR A C 1
ATOM 1541 O O . TYR A 1 184 ? -11.085 -17.553 -1.548 1.00 97.06 184 TYR A O 1
ATOM 1549 N N . ILE A 1 185 ? -11.451 -15.366 -1.960 1.00 96.38 185 ILE A N 1
ATOM 1550 C CA . ILE A 1 185 ? -11.192 -14.914 -0.587 1.00 96.38 185 ILE A CA 1
ATOM 1551 C C . ILE A 1 185 ? -12.187 -15.577 0.369 1.00 96.38 185 ILE A C 1
ATOM 1553 O O . ILE A 1 185 ? -11.751 -16.203 1.330 1.00 96.38 185 ILE A O 1
ATOM 1557 N N . ILE A 1 186 ? -13.492 -15.521 0.082 1.00 96.81 186 ILE A N 1
ATOM 1558 C CA . ILE A 1 186 ? -14.544 -16.111 0.929 1.00 96.81 186 ILE A CA 1
ATOM 1559 C C . ILE A 1 186 ? -14.317 -17.612 1.122 1.00 96.81 186 ILE A C 1
ATOM 1561 O O . ILE A 1 186 ? -14.327 -18.102 2.252 1.00 96.81 186 ILE A O 1
ATOM 1565 N N . GLN A 1 187 ? -14.058 -18.349 0.038 1.00 95.88 187 GLN A N 1
ATOM 1566 C CA . GLN A 1 187 ? -13.819 -19.790 0.107 1.00 95.88 187 GLN A CA 1
ATOM 1567 C C . GLN A 1 187 ? -12.611 -20.120 0.996 1.00 95.88 187 GLN A C 1
ATOM 1569 O O . GLN A 1 187 ? -12.670 -21.027 1.833 1.00 95.88 187 GLN A O 1
ATOM 1574 N N . ARG A 1 188 ? -11.503 -19.389 0.825 1.00 95.31 188 ARG A N 1
ATOM 1575 C CA . ARG A 1 188 ? -10.277 -19.614 1.598 1.00 95.31 188 ARG A CA 1
ATOM 1576 C C . ARG A 1 188 ? -10.436 -19.229 3.057 1.00 95.31 188 ARG A C 1
ATOM 1578 O O . ARG A 1 188 ? -10.088 -20.025 3.926 1.00 95.31 188 ARG A O 1
ATOM 1585 N N . VAL A 1 189 ? -10.983 -18.049 3.315 1.00 94.94 189 VAL A N 1
ATOM 1586 C CA . VAL A 1 189 ? -11.229 -17.536 4.662 1.00 94.94 189 VAL A CA 1
ATOM 1587 C C . VAL A 1 189 ? -12.179 -18.455 5.421 1.00 94.94 189 VAL A C 1
ATOM 1589 O O . VAL A 1 189 ? -11.875 -18.822 6.550 1.00 94.94 189 VAL A O 1
ATOM 1592 N N . GLY A 1 190 ? -13.253 -18.933 4.788 1.00 92.94 190 GLY A N 1
ATOM 1593 C CA . GLY A 1 190 ? -14.174 -19.885 5.406 1.00 92.94 190 GLY A CA 1
ATOM 1594 C C . GLY A 1 190 ? -13.497 -21.202 5.801 1.00 92.94 190 GLY A C 1
ATOM 1595 O O . GLY A 1 190 ? -13.743 -21.719 6.890 1.00 92.94 190 GLY A O 1
ATOM 1596 N N . SER A 1 191 ? -12.595 -21.734 4.967 1.00 91.06 191 SER A N 1
ATOM 1597 C CA . SER A 1 191 ? -11.805 -22.925 5.320 1.00 91.06 191 SER A CA 1
ATOM 1598 C C . SER A 1 191 ? -10.838 -22.659 6.478 1.00 91.06 191 SER A C 1
ATOM 1600 O O . SER A 1 191 ? -10.696 -23.511 7.352 1.00 91.06 191 SER A O 1
ATOM 1602 N N . LEU A 1 192 ? -10.178 -21.499 6.497 1.00 90.75 192 LEU A N 1
ATOM 1603 C CA . LEU A 1 192 ? -9.223 -21.128 7.546 1.00 90.75 192 LEU A CA 1
ATOM 1604 C C . LEU A 1 192 ? -9.919 -20.862 8.884 1.00 90.75 192 LEU A C 1
ATOM 1606 O O . LEU A 1 192 ? -9.460 -21.340 9.918 1.00 90.75 192 LEU A O 1
ATOM 1610 N N . ALA A 1 193 ? -11.054 -20.163 8.866 1.00 89.62 193 ALA A N 1
ATOM 1611 C CA . ALA A 1 193 ? -11.857 -19.897 10.050 1.00 89.62 193 ALA A CA 1
ATOM 1612 C C . ALA A 1 193 ? -12.353 -21.202 10.692 1.00 89.62 193 ALA A C 1
ATOM 1614 O O . ALA A 1 193 ? -12.231 -21.358 11.908 1.00 89.62 193 ALA A O 1
ATOM 1615 N N . LYS A 1 194 ? -12.823 -22.160 9.876 1.00 85.56 194 LYS A N 1
ATOM 1616 C CA . LYS A 1 194 ? -13.247 -23.495 10.330 1.00 85.56 194 LYS A CA 1
ATOM 1617 C C . LYS A 1 194 ? -12.086 -24.310 10.898 1.00 85.56 194 LYS A C 1
ATOM 1619 O O . LYS A 1 194 ? -12.203 -24.824 12.004 1.00 85.56 194 LYS A O 1
ATOM 1624 N N . ASN A 1 195 ? -10.952 -24.381 10.202 1.00 81.38 195 ASN A N 1
ATOM 1625 C CA . ASN A 1 195 ? -9.794 -25.146 10.680 1.00 81.38 195 ASN A CA 1
ATOM 1626 C C . ASN A 1 195 ? -9.183 -24.541 11.952 1.00 81.38 195 ASN A C 1
ATOM 1628 O O . ASN A 1 195 ? -8.720 -25.270 12.823 1.00 81.38 195 ASN A O 1
ATOM 1632 N N . GLY A 1 196 ? -9.227 -23.214 12.092 1.00 67.75 196 GLY A N 1
ATOM 1633 C CA . GLY A 1 196 ? -8.793 -22.531 13.306 1.00 67.75 196 GLY A CA 1
ATOM 1634 C C . GLY A 1 196 ? -9.675 -22.822 14.523 1.00 67.75 196 GLY A C 1
ATOM 1635 O O . GLY A 1 196 ? -9.174 -22.759 15.638 1.00 67.75 196 GLY A O 1
ATOM 1636 N N . SER A 1 197 ? -10.952 -23.186 14.338 1.00 61.19 197 SER A N 1
ATOM 1637 C CA . SER A 1 197 ? -11.879 -23.476 15.449 1.00 61.19 197 SER A CA 1
ATOM 1638 C C . SER A 1 197 ? -11.488 -24.702 16.288 1.00 61.19 197 SER A C 1
ATOM 1640 O O . SER A 1 197 ? -11.846 -24.777 17.462 1.00 61.19 197 SER A O 1
ATOM 1642 N N . VAL A 1 198 ? -10.682 -25.611 15.724 1.00 57.44 198 VAL A N 1
ATOM 1643 C CA . VAL A 1 198 ? -10.171 -26.812 16.410 1.00 57.44 198 VAL A CA 1
ATOM 1644 C C . VAL A 1 198 ? -9.225 -26.452 17.566 1.00 57.44 198 VAL A C 1
ATOM 1646 O O . VAL A 1 198 ? -9.097 -27.209 18.520 1.00 57.44 198 VAL A O 1
ATOM 1649 N N . PHE A 1 199 ? -8.597 -25.274 17.530 1.00 54.88 199 PHE A N 1
ATOM 1650 C CA . PHE A 1 199 ? -7.701 -24.812 18.597 1.00 54.88 199 PHE A CA 1
ATOM 1651 C C . PHE A 1 199 ? -8.400 -23.971 19.674 1.00 54.88 199 PHE A C 1
ATOM 1653 O O . PHE A 1 199 ? -7.806 -23.715 20.716 1.00 54.88 199 PHE A O 1
ATOM 1660 N N . TYR A 1 200 ? -9.654 -23.561 19.457 1.00 53.66 200 TYR A N 1
ATOM 1661 C CA . TYR A 1 200 ? -10.439 -22.783 20.428 1.00 53.66 200 TYR A CA 1
ATOM 1662 C C . TYR A 1 200 ? -11.454 -23.634 21.201 1.00 53.66 200 TYR A C 1
ATOM 1664 O O . TYR A 1 200 ? -12.202 -23.110 22.019 1.00 53.66 200 TYR A O 1
ATOM 1672 N N . THR A 1 201 ? -11.485 -24.951 20.983 1.00 50.28 201 THR A N 1
ATOM 1673 C CA . THR A 1 201 ? -12.454 -25.857 21.623 1.00 50.28 201 THR A CA 1
ATOM 1674 C C . THR A 1 201 ? -12.107 -26.219 23.076 1.00 50.28 201 THR A C 1
ATOM 1676 O O . THR A 1 201 ? -12.778 -27.054 23.674 1.00 50.28 201 THR A O 1
ATOM 1679 N N . VAL A 1 202 ? -11.095 -25.586 23.680 1.00 52.09 202 VAL A N 1
ATOM 1680 C CA . VAL A 1 202 ? -10.690 -25.820 25.075 1.00 52.09 202 VAL A CA 1
ATOM 1681 C C . VAL A 1 202 ? -10.769 -24.510 25.858 1.00 52.09 202 VAL A C 1
ATOM 1683 O O . VAL A 1 202 ? -9.758 -23.841 26.027 1.00 52.09 202 VAL A O 1
ATOM 1686 N N . ASN A 1 203 ? -11.981 -24.103 26.260 1.00 45.56 203 ASN A N 1
ATOM 1687 C CA . ASN A 1 203 ? -12.246 -23.373 27.521 1.00 45.56 203 ASN A CA 1
ATOM 1688 C C . ASN A 1 203 ? -13.728 -23.009 27.739 1.00 45.56 203 ASN A C 1
ATOM 1690 O O . ASN A 1 203 ? -14.055 -21.996 28.349 1.00 45.56 203 ASN A O 1
ATOM 1694 N N . THR A 1 204 ? -14.653 -23.852 27.289 1.00 48.72 204 THR A N 1
ATOM 1695 C CA . THR A 1 204 ? -16.071 -23.743 27.664 1.00 48.72 204 THR A CA 1
ATOM 1696 C C . THR A 1 204 ? -16.594 -25.093 28.133 1.00 48.72 204 THR A C 1
ATOM 1698 O O . THR A 1 204 ? -17.558 -25.633 27.608 1.00 48.72 204 THR A O 1
ATOM 1701 N N . PHE A 1 205 ? -15.938 -25.651 29.149 1.00 49.75 205 PHE A N 1
ATOM 1702 C CA . PHE A 1 205 ? -16.572 -26.617 30.039 1.00 49.75 205 PHE A CA 1
ATOM 1703 C C . PHE A 1 205 ? -16.337 -26.173 31.484 1.00 49.75 205 PHE A C 1
ATOM 1705 O O . PHE A 1 205 ? -15.198 -25.970 31.894 1.00 49.75 205 PHE A O 1
ATOM 1712 N N . ASN A 1 206 ? -17.447 -26.064 32.218 1.00 47.69 206 ASN A N 1
ATOM 1713 C CA . ASN A 1 206 ? -17.595 -25.808 33.655 1.00 47.69 206 ASN A CA 1
ATOM 1714 C C . ASN A 1 206 ? -17.537 -24.350 34.130 1.00 47.69 206 ASN A C 1
ATOM 1716 O O . ASN A 1 206 ? -16.576 -23.930 34.766 1.00 47.69 206 ASN A O 1
ATOM 1720 N N . LEU A 1 207 ? -18.650 -23.632 33.951 1.00 48.38 207 LEU A N 1
ATOM 1721 C CA . LEU A 1 207 ? -19.058 -22.584 34.899 1.00 48.38 207 LEU A CA 1
ATOM 1722 C C . LEU A 1 207 ? -20.526 -22.677 35.357 1.00 48.38 207 LEU A C 1
ATOM 1724 O O . LEU A 1 207 ? -20.958 -21.824 36.120 1.00 48.38 207 LEU A O 1
ATOM 1728 N N . ASP A 1 208 ? -21.249 -23.748 35.013 1.00 51.84 208 ASP A N 1
ATOM 1729 C CA . ASP A 1 208 ? -22.636 -23.954 35.453 1.00 51.84 208 ASP A CA 1
ATOM 1730 C C . ASP A 1 208 ? -22.807 -25.290 36.186 1.00 51.84 208 ASP A C 1
ATOM 1732 O O . ASP A 1 208 ? -23.381 -26.238 35.661 1.00 51.84 208 ASP A O 1
ATOM 1736 N N . SER A 1 209 ? -22.308 -25.372 37.420 1.00 50.41 209 SER A N 1
ATOM 1737 C CA . SER A 1 209 ? -22.877 -26.265 38.442 1.00 50.41 209 SER A CA 1
ATOM 1738 C C . SER A 1 209 ? -22.273 -25.959 39.811 1.00 50.41 209 SER A C 1
ATOM 1740 O O . SER A 1 209 ? -21.374 -26.657 40.267 1.00 50.41 209 SER A O 1
ATOM 1742 N N . ASN A 1 210 ? -22.742 -24.890 40.452 1.00 47.06 210 ASN A N 1
ATOM 1743 C CA . ASN A 1 210 ? -22.879 -24.824 41.910 1.00 47.06 210 ASN A CA 1
ATOM 1744 C C . ASN A 1 210 ? -23.863 -23.700 42.263 1.00 47.06 210 ASN A C 1
ATOM 1746 O O . ASN A 1 210 ? -23.509 -22.672 42.834 1.00 47.06 210 ASN A O 1
ATOM 1750 N N . GLN A 1 211 ? -25.128 -23.911 41.889 1.00 49.66 211 GLN A N 1
ATOM 1751 C CA . GLN A 1 211 ? -26.253 -23.321 42.604 1.00 49.66 211 GLN A CA 1
ATOM 1752 C C . GLN A 1 211 ? -26.744 -24.334 43.643 1.00 49.66 211 GLN A C 1
ATOM 1754 O O . GLN A 1 211 ? -27.138 -25.441 43.294 1.00 49.66 211 GLN A O 1
ATOM 1759 N N . SER A 1 212 ? -26.708 -23.900 44.902 1.00 46.72 212 SER A N 1
ATOM 1760 C CA . SER A 1 212 ? -27.642 -24.230 45.983 1.00 46.72 212 SER A CA 1
ATOM 1761 C C . SER A 1 212 ? -28.019 -25.699 46.220 1.00 46.72 212 SER A C 1
ATOM 1763 O O . SER A 1 212 ? -28.956 -26.216 45.611 1.00 46.72 212 SER A O 1
ATOM 1765 N N . LYS A 1 213 ? -27.452 -26.285 47.278 1.00 43.78 213 LYS A N 1
ATOM 1766 C CA . LYS A 1 213 ? -28.169 -26.571 48.536 1.00 43.78 213 LYS A CA 1
ATOM 1767 C C . LYS A 1 213 ? -27.199 -26.981 49.636 1.00 43.78 213 LYS A C 1
ATOM 1769 O O . LYS A 1 213 ? -26.224 -27.689 49.314 1.00 43.78 213 LYS A O 1
#

Organism: NCBI:txid1403537